Protein AF-A0A7W7VE30-F1 (afdb_monomer_lite)

Secondary structure (DSSP, 8-state):
-PPPPS---EEEEEE-TTSS-SHHHHHHHHHHHHHHHHSTT-EEEEEESSGGGS--GGGTT--PEEGGGS-HHHHHHH-SEEEEE---HHHHHHHHTS-TTS-EEEBS-SS--HHHHHH-S--B-S-GGGGHHHHS-GGGHHHHHHHHHHTTSS-SS--EESS--TT--HHHHHHHHHH-SEEE-S-HHHHHHHHHHT-EEESPPPPS-HHHHHHHHHHHHHHHHHHHHHTT--HHHHHHHHHHHHHHHHHHHHHHHHHHHHHHHHHHHHHHHHHHHHHHHHHHHHHHHHHHHHHHHHHHHHHHHHHHHHHHHHHHHHSHHHHHHHHHHHHHHHHH-

Structure (mmCIF, N/CA/C/O backbone):
data_AF-A0A7W7VE30-F1
#
_entry.id   AF-A0A7W7VE30-F1
#
loop_
_atom_site.group_PDB
_atom_site.id
_atom_site.type_symbol
_atom_site.label_atom_id
_atom_site.label_alt_id
_atom_site.label_comp_id
_atom_site.label_asym_id
_atom_site.label_entity_id
_atom_site.label_seq_id
_atom_site.pdbx_PDB_ins_code
_atom_site.Cartn_x
_atom_site.Cartn_y
_atom_site.Cartn_z
_atom_site.occupancy
_atom_site.B_iso_or_equiv
_atom_site.auth_seq_id
_atom_site.auth_comp_id
_atom_site.auth_asym_id
_atom_site.auth_atom_id
_atom_site.pdbx_PDB_model_num
ATOM 1 N N . MET A 1 1 ? -1.322 -14.878 -34.349 1.00 35.12 1 MET A N 1
ATOM 2 C CA . MET A 1 1 ? -0.971 -14.915 -32.917 1.00 35.12 1 MET A CA 1
ATOM 3 C C . MET A 1 1 ? 0.516 -15.194 -32.823 1.00 35.12 1 MET A C 1
ATOM 5 O O . MET A 1 1 ? 0.927 -16.200 -33.396 1.00 35.12 1 MET A O 1
ATOM 9 N N . PRO A 1 2 ? 1.320 -14.313 -32.214 1.00 32.62 2 PRO A N 1
ATOM 10 C CA . PRO A 1 2 ? 2.704 -14.647 -31.909 1.00 32.62 2 PRO A CA 1
ATOM 11 C C . PRO A 1 2 ? 2.721 -15.801 -30.898 1.00 32.62 2 PRO A C 1
ATOM 13 O O . PRO A 1 2 ? 1.832 -15.902 -30.051 1.00 32.62 2 PRO A O 1
ATOM 16 N N . ALA A 1 3 ? 3.672 -16.721 -31.048 1.00 30.48 3 ALA A N 1
ATOM 17 C CA . ALA A 1 3 ? 3.862 -17.814 -30.101 1.00 30.48 3 ALA A CA 1
ATOM 18 C C . ALA A 1 3 ? 4.218 -17.237 -28.716 1.00 30.48 3 ALA A C 1
ATOM 20 O O . ALA A 1 3 ? 4.941 -16.241 -28.668 1.00 30.48 3 ALA A O 1
ATOM 21 N N . PRO A 1 4 ? 3.742 -17.827 -27.603 1.00 37.53 4 PRO A N 1
ATOM 22 C CA . PRO A 1 4 ? 4.144 -17.381 -26.274 1.00 37.53 4 PRO A CA 1
ATOM 23 C C . PRO A 1 4 ? 5.664 -17.522 -26.142 1.00 37.53 4 PRO A C 1
ATOM 25 O O . PRO A 1 4 ? 6.215 -18.601 -26.373 1.00 37.53 4 PRO A O 1
ATOM 28 N N . SER A 1 5 ? 6.338 -16.420 -25.813 1.00 40.75 5 SER A N 1
ATOM 29 C CA . SER A 1 5 ? 7.772 -16.385 -25.539 1.00 40.75 5 SER A CA 1
ATOM 30 C C . SER A 1 5 ? 8.104 -17.402 -24.447 1.00 40.75 5 SER A C 1
ATOM 32 O O . SER A 1 5 ? 7.562 -17.361 -23.345 1.00 40.75 5 SER A O 1
ATOM 34 N N . THR A 1 6 ? 8.985 -18.351 -24.749 1.00 45.97 6 THR A N 1
ATOM 35 C CA . THR A 1 6 ? 9.325 -19.474 -23.861 1.00 45.97 6 THR A CA 1
ATOM 36 C C . THR A 1 6 ? 10.289 -19.102 -22.725 1.00 45.97 6 THR A C 1
ATOM 38 O O . THR A 1 6 ? 10.621 -19.959 -21.907 1.00 45.97 6 THR A O 1
ATOM 41 N N . GLY A 1 7 ? 10.727 -17.841 -22.642 1.00 57.22 7 GLY A N 1
ATOM 42 C CA . GLY A 1 7 ? 11.482 -17.295 -21.514 1.00 57.22 7 GLY A CA 1
ATOM 43 C C . GLY A 1 7 ? 10.560 -16.527 -20.567 1.00 57.22 7 GLY A C 1
ATOM 44 O O . GLY A 1 7 ? 9.775 -15.699 -21.016 1.00 57.22 7 GLY A O 1
ATOM 45 N N . VAL A 1 8 ? 10.653 -16.797 -19.264 1.00 74.62 8 VAL A N 1
ATOM 46 C CA . VAL A 1 8 ? 10.055 -15.937 -18.232 1.00 74.62 8 VAL A CA 1
ATOM 47 C C . VAL A 1 8 ? 11.126 -14.936 -17.830 1.00 74.62 8 VAL A C 1
ATOM 49 O O . VAL A 1 8 ? 12.148 -15.347 -17.285 1.00 74.62 8 VAL A O 1
ATOM 52 N N . GLY A 1 9 ? 10.921 -13.660 -18.146 1.00 85.44 9 GLY A N 1
ATOM 53 C CA . GLY A 1 9 ? 11.811 -12.593 -17.704 1.00 85.44 9 GLY A CA 1
ATOM 54 C C . GLY A 1 9 ? 11.468 -12.105 -16.299 1.00 85.44 9 GLY A C 1
ATOM 55 O O . GLY A 1 9 ? 10.406 -12.420 -15.749 1.00 85.44 9 GLY A O 1
ATOM 56 N N . ALA A 1 10 ? 12.386 -11.342 -15.714 1.00 91.25 10 ALA A N 1
ATOM 57 C CA . ALA A 1 10 ? 12.232 -10.763 -14.386 1.00 91.25 10 ALA A CA 1
ATOM 58 C C . ALA A 1 10 ? 12.487 -9.255 -14.418 1.00 91.25 10 ALA A C 1
ATOM 60 O O . ALA A 1 10 ? 13.462 -8.803 -15.009 1.00 91.25 10 ALA A O 1
ATOM 61 N N . VAL A 1 11 ? 11.656 -8.477 -13.739 1.00 94.44 11 VAL A N 1
ATOM 62 C CA . VAL A 1 11 ? 11.894 -7.049 -13.522 1.00 94.44 11 VAL A CA 1
ATOM 63 C C . VAL A 1 11 ? 12.014 -6.797 -12.026 1.00 94.44 11 VAL A C 1
ATOM 65 O O . VAL A 1 11 ? 11.157 -7.224 -11.250 1.00 94.44 11 VAL A O 1
ATOM 68 N N . ALA A 1 12 ? 13.075 -6.105 -11.622 1.00 94.81 12 ALA A N 1
ATOM 69 C CA . ALA A 1 12 ? 13.203 -5.565 -10.276 1.00 94.81 12 ALA A CA 1
ATOM 70 C C . ALA A 1 12 ? 12.727 -4.108 -10.275 1.00 94.81 12 ALA A C 1
ATOM 72 O O . ALA A 1 12 ? 13.207 -3.303 -11.069 1.00 94.81 12 ALA A O 1
ATOM 73 N N . ILE A 1 13 ? 11.790 -3.770 -9.396 1.00 95.25 13 ILE A N 1
ATOM 74 C CA . ILE A 1 13 ? 11.230 -2.426 -9.240 1.00 95.25 13 ILE A CA 1
ATOM 75 C C . ILE A 1 13 ? 11.724 -1.892 -7.900 1.00 95.25 13 ILE A C 1
ATOM 77 O O . ILE A 1 13 ? 11.309 -2.363 -6.843 1.00 95.25 13 ILE A O 1
ATOM 81 N N . TRP A 1 14 ? 12.663 -0.956 -7.941 1.00 94.62 14 TRP A N 1
ATOM 82 C CA . TRP A 1 14 ? 13.303 -0.394 -6.759 1.00 94.62 14 TRP A CA 1
ATOM 83 C C . TRP A 1 14 ? 12.553 0.849 -6.315 1.00 94.62 14 TRP A C 1
ATOM 85 O O . TRP A 1 14 ? 12.465 1.823 -7.052 1.00 94.62 14 TRP A O 1
ATOM 95 N N . THR A 1 15 ? 12.024 0.807 -5.107 1.00 90.69 15 THR A N 1
ATOM 96 C CA . THR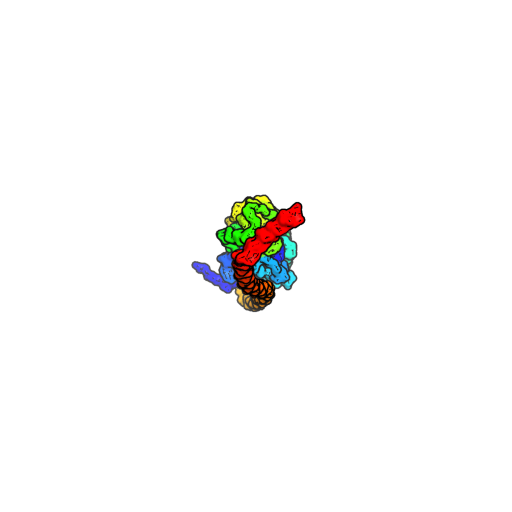 A 1 15 ? 11.141 1.814 -4.518 1.00 90.69 15 THR A CA 1
ATOM 97 C C . THR A 1 15 ? 11.699 2.241 -3.165 1.00 90.69 15 THR A C 1
ATOM 99 O O . THR A 1 15 ? 12.564 1.566 -2.612 1.00 90.69 15 THR A O 1
ATOM 102 N N . SER A 1 16 ? 11.154 3.297 -2.578 1.00 84.31 16 SER A N 1
ATOM 103 C CA . SER A 1 16 ? 11.333 3.631 -1.156 1.00 84.31 16 SER A CA 1
ATOM 104 C C . SER A 1 16 ? 10.051 3.360 -0.368 1.00 84.31 16 SER A C 1
ATOM 106 O O . SER A 1 16 ? 9.688 4.109 0.532 1.00 84.31 16 SER A O 1
ATOM 108 N N . ALA A 1 17 ? 9.341 2.274 -0.703 1.00 78.44 17 ALA A N 1
ATOM 109 C CA . ALA A 1 17 ? 8.062 1.935 -0.077 1.00 78.44 17 ALA A CA 1
ATOM 110 C C . ALA A 1 17 ? 8.138 1.758 1.455 1.00 78.44 17 ALA A C 1
ATOM 112 O O . ALA A 1 17 ? 7.125 1.928 2.127 1.00 78.44 17 ALA A O 1
ATOM 113 N N . ASP A 1 18 ? 9.328 1.464 1.988 1.00 77.44 18 ASP A N 1
ATOM 114 C CA . ASP A 1 18 ? 9.642 1.338 3.420 1.00 77.44 18 ASP A CA 1
ATOM 115 C C . ASP A 1 18 ? 9.955 2.676 4.125 1.00 77.44 18 ASP A C 1
ATOM 117 O O . ASP A 1 18 ? 10.222 2.705 5.335 1.00 77.44 18 ASP A O 1
ATOM 121 N N . GLN A 1 19 ? 9.940 3.790 3.388 1.00 75.69 19 GLN A N 1
ATOM 122 C CA . GLN A 1 19 ? 10.070 5.140 3.925 1.00 75.69 19 GLN A CA 1
ATOM 123 C C . GLN A 1 19 ? 8.698 5.820 4.060 1.00 75.69 19 GLN A C 1
ATOM 125 O O . GLN A 1 19 ? 7.724 5.446 3.402 1.00 75.69 19 GLN A O 1
ATOM 130 N N . PRO A 1 20 ? 8.574 6.836 4.935 1.00 67.06 20 PRO A N 1
ATOM 131 C CA . PRO A 1 20 ? 7.352 7.623 5.025 1.00 67.06 20 PRO A CA 1
ATOM 132 C C . PRO A 1 20 ? 7.105 8.405 3.725 1.00 67.06 20 PRO A C 1
ATOM 134 O O . PRO A 1 20 ? 7.900 9.264 3.370 1.00 67.06 20 PRO A O 1
ATOM 137 N N . GLY A 1 21 ? 5.980 8.155 3.054 1.00 68.06 21 GLY A N 1
ATOM 138 C CA . GLY A 1 21 ? 5.565 8.923 1.871 1.00 68.06 21 GLY A CA 1
ATOM 139 C C . GLY A 1 21 ? 4.417 8.237 1.135 1.00 68.06 21 GLY A C 1
ATOM 140 O O . GLY A 1 21 ? 4.109 7.083 1.434 1.00 68.06 21 GLY A O 1
ATOM 141 N N . LEU A 1 22 ? 3.718 8.941 0.239 1.00 65.94 22 LEU A N 1
ATOM 142 C CA . LEU A 1 22 ? 2.674 8.327 -0.599 1.00 65.94 22 LEU A CA 1
ATOM 143 C C . LEU A 1 22 ? 3.236 7.899 -1.959 1.00 65.94 22 LEU A C 1
ATOM 145 O O . LEU A 1 22 ? 2.904 6.819 -2.451 1.00 65.94 22 LEU A O 1
ATOM 149 N N . GLY A 1 23 ? 4.087 8.739 -2.550 1.00 63.06 23 GLY A N 1
ATOM 150 C CA . GLY A 1 23 ? 4.569 8.553 -3.913 1.00 63.06 23 GLY A CA 1
ATOM 151 C C . GLY A 1 23 ? 5.375 7.289 -4.145 1.00 63.06 23 GLY A C 1
ATOM 152 O O . GLY A 1 23 ? 5.082 6.528 -5.066 1.00 63.06 23 GLY A O 1
ATOM 153 N N . ASP A 1 24 ? 6.289 6.999 -3.228 1.00 68.94 24 ASP A N 1
ATOM 154 C CA . ASP A 1 24 ? 7.202 5.863 -3.343 1.00 68.94 24 ASP A CA 1
ATOM 155 C C . ASP A 1 24 ? 6.496 4.502 -3.237 1.00 68.94 24 ASP A C 1
ATOM 157 O O . ASP A 1 24 ? 6.967 3.497 -3.773 1.00 68.94 24 ASP A O 1
ATOM 161 N N . GLN A 1 25 ? 5.332 4.463 -2.580 1.00 77.75 25 GLN A N 1
ATOM 162 C CA . GLN A 1 25 ? 4.491 3.267 -2.477 1.00 77.75 25 GLN A CA 1
ATOM 163 C C . GLN A 1 25 ? 3.553 3.125 -3.679 1.00 77.75 25 GLN A C 1
ATOM 165 O O . GLN A 1 25 ? 3.351 2.017 -4.182 1.00 77.75 25 GLN A O 1
ATOM 170 N N . LEU A 1 26 ? 2.982 4.239 -4.150 1.00 84.12 26 LEU A N 1
ATOM 171 C CA . LEU A 1 26 ? 2.061 4.261 -5.286 1.00 84.12 26 LEU A CA 1
ATOM 172 C C . LEU A 1 26 ? 2.774 3.885 -6.589 1.00 84.12 26 LEU A C 1
ATOM 174 O O . LEU A 1 26 ? 2.295 3.023 -7.325 1.00 84.12 26 LEU A O 1
ATOM 178 N N . LEU A 1 27 ? 3.932 4.496 -6.843 1.00 85.38 27 LEU A N 1
ATOM 179 C CA . LEU A 1 27 ? 4.704 4.331 -8.073 1.00 85.38 27 LEU A CA 1
ATOM 180 C C . LEU A 1 27 ? 5.096 2.868 -8.307 1.00 85.38 27 LEU A C 1
ATOM 182 O O . LEU A 1 27 ? 4.819 2.320 -9.374 1.00 85.38 27 LEU A O 1
ATOM 186 N N . GLY A 1 28 ? 5.639 2.201 -7.285 1.00 88.75 28 GLY A N 1
ATOM 187 C CA . GLY A 1 28 ? 5.989 0.783 -7.370 1.00 88.75 28 GLY A CA 1
ATOM 188 C C . GLY A 1 28 ? 4.793 -0.130 -7.656 1.00 88.75 28 GLY A C 1
ATOM 189 O O . GLY A 1 28 ? 4.895 -1.024 -8.497 1.00 88.75 28 GLY A O 1
ATOM 190 N N . ARG A 1 29 ? 3.650 0.108 -6.995 1.00 88.50 29 ARG A N 1
ATOM 191 C CA . ARG A 1 29 ? 2.419 -0.688 -7.165 1.00 88.50 29 ARG A CA 1
ATOM 192 C C . ARG A 1 29 ? 1.825 -0.535 -8.564 1.00 88.50 29 ARG A C 1
ATOM 194 O O . ARG A 1 29 ? 1.526 -1.542 -9.204 1.00 88.50 29 ARG A O 1
ATOM 201 N N . VAL A 1 30 ? 1.699 0.706 -9.044 1.00 90.38 30 VAL A N 1
ATOM 202 C CA . VAL A 1 30 ? 1.184 0.997 -10.391 1.00 90.38 30 VAL A CA 1
ATOM 203 C C . VAL A 1 30 ? 2.076 0.340 -11.440 1.00 90.38 30 VAL A C 1
ATOM 205 O O . VAL A 1 30 ? 1.578 -0.411 -12.275 1.00 90.38 30 VAL A O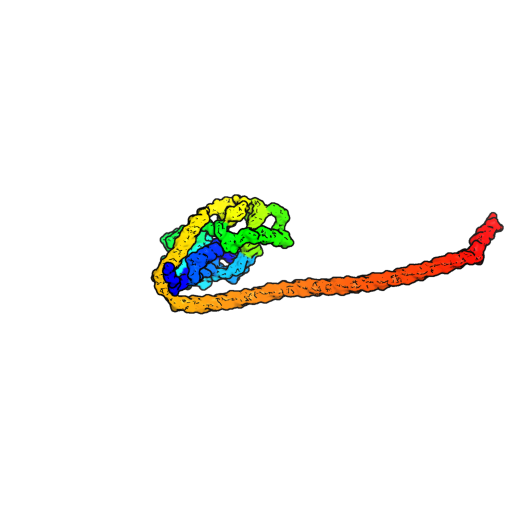 1
ATOM 208 N N . ILE A 1 31 ? 3.395 0.557 -11.373 1.00 91.62 31 ILE A N 1
ATOM 209 C CA . ILE A 1 31 ? 4.335 -0.014 -12.348 1.00 91.62 31 ILE A CA 1
ATOM 210 C C . ILE A 1 31 ? 4.275 -1.539 -12.328 1.00 91.62 31 ILE A C 1
ATOM 212 O O . ILE A 1 31 ? 4.205 -2.155 -13.389 1.00 91.62 31 ILE A O 1
ATOM 216 N N . GLN A 1 32 ? 4.261 -2.161 -11.145 1.00 92.19 32 GLN A N 1
ATOM 217 C CA . GLN A 1 32 ? 4.158 -3.613 -11.027 1.00 92.19 32 GLN A CA 1
ATOM 218 C C . GLN A 1 32 ? 2.900 -4.140 -11.724 1.00 92.19 32 GLN A C 1
ATOM 220 O O . GLN A 1 32 ? 2.983 -5.075 -12.521 1.00 92.19 32 GLN A O 1
ATOM 225 N N . GLN A 1 33 ? 1.741 -3.551 -11.437 1.00 91.62 33 GLN A N 1
ATOM 226 C CA . GLN A 1 33 ? 0.468 -3.996 -11.990 1.00 91.62 33 GLN A CA 1
ATOM 227 C C . GLN A 1 33 ? 0.388 -3.784 -13.506 1.00 91.62 33 GLN A C 1
ATOM 229 O O . GLN A 1 33 ? 0.012 -4.699 -14.243 1.00 91.62 33 GLN A O 1
ATOM 234 N N . GLU A 1 34 ? 0.793 -2.607 -13.977 1.00 93.25 34 GLU A N 1
ATOM 235 C CA . GLU A 1 34 ? 0.771 -2.251 -15.393 1.00 93.25 34 GLU A CA 1
ATOM 236 C C . GLU A 1 34 ? 1.749 -3.098 -16.215 1.00 93.25 34 GLU A C 1
ATOM 238 O O . GLU A 1 34 ? 1.430 -3.508 -17.338 1.00 93.25 34 GLU A O 1
ATOM 243 N N . LEU A 1 35 ? 2.922 -3.411 -15.660 1.00 92.62 35 LEU A N 1
ATOM 244 C CA . LEU A 1 35 ? 3.870 -4.314 -16.299 1.00 92.62 35 LEU A CA 1
ATOM 245 C C . LEU A 1 35 ? 3.381 -5.758 -16.293 1.00 92.62 35 LEU A C 1
ATOM 247 O O . LEU A 1 35 ? 3.511 -6.416 -17.317 1.00 92.62 35 LEU A O 1
ATOM 251 N N . LEU A 1 36 ? 2.784 -6.262 -15.208 1.00 91.12 36 LEU A N 1
ATOM 252 C CA . LEU A 1 36 ? 2.205 -7.615 -15.189 1.00 91.12 36 LEU A CA 1
ATOM 253 C C . LEU A 1 36 ? 1.093 -7.784 -16.231 1.00 91.12 36 LEU A C 1
ATOM 255 O O . LEU A 1 36 ? 0.973 -8.853 -16.831 1.00 91.12 36 LEU A O 1
ATOM 259 N N . ALA A 1 37 ? 0.298 -6.736 -16.465 1.00 90.31 37 ALA A N 1
ATOM 260 C CA . ALA A 1 37 ? -0.731 -6.740 -17.499 1.00 90.31 37 ALA A CA 1
ATOM 261 C C . ALA A 1 37 ? -0.136 -6.817 -18.918 1.00 90.31 37 ALA A C 1
ATOM 263 O O . ALA A 1 37 ? -0.682 -7.512 -19.776 1.00 90.31 37 ALA A O 1
ATOM 264 N N . ARG A 1 38 ? 0.989 -6.131 -19.161 1.00 92.88 38 ARG A N 1
ATOM 265 C CA . ARG A 1 38 ? 1.687 -6.102 -20.462 1.00 92.88 38 ARG A CA 1
ATOM 266 C C . ARG A 1 38 ? 2.571 -7.320 -20.705 1.00 92.88 38 ARG A C 1
ATOM 268 O O . ARG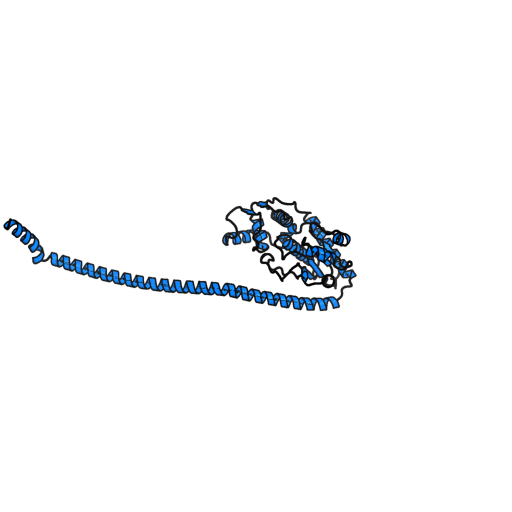 A 1 38 ? 2.720 -7.751 -21.842 1.00 92.88 38 ARG A O 1
ATOM 275 N N . LEU A 1 39 ? 3.138 -7.868 -19.638 1.00 91.31 39 LEU A N 1
ATOM 276 C CA . LEU A 1 39 ? 4.130 -8.934 -19.644 1.00 91.31 39 LEU A CA 1
ATOM 277 C C . LEU A 1 39 ? 3.583 -10.163 -18.897 1.00 91.31 39 LEU A C 1
ATOM 279 O O . LEU A 1 39 ? 4.062 -10.516 -17.813 1.00 91.31 39 LEU A O 1
ATOM 283 N N . PRO A 1 40 ? 2.559 -10.842 -19.445 1.00 86.88 40 PRO A N 1
ATOM 284 C CA . PRO A 1 40 ? 1.928 -11.960 -18.763 1.00 86.88 40 PRO A CA 1
ATOM 285 C C . PRO A 1 40 ? 2.930 -13.096 -18.531 1.00 86.88 40 PRO A C 1
ATOM 287 O O . PRO A 1 40 ? 3.599 -13.572 -19.448 1.00 86.88 40 PRO A O 1
ATOM 290 N N . GLY A 1 41 ? 3.014 -13.555 -17.281 1.00 82.69 41 GLY A N 1
ATOM 291 C CA . GLY A 1 41 ? 3.924 -14.625 -16.867 1.00 82.69 41 GLY A CA 1
ATOM 292 C C . GLY A 1 41 ? 5.336 -14.163 -16.511 1.00 82.69 41 GLY A C 1
ATOM 293 O O . GLY A 1 41 ? 6.139 -15.004 -16.111 1.00 82.69 41 GLY A O 1
ATOM 294 N N . TRP A 1 42 ? 5.635 -12.866 -16.616 1.00 88.75 42 TRP A N 1
ATOM 295 C CA . TRP A 1 42 ? 6.872 -12.296 -16.095 1.00 88.75 42 TRP A CA 1
ATOM 296 C C . TRP A 1 42 ? 6.847 -12.182 -14.579 1.00 88.75 42 TRP A C 1
ATOM 298 O O . TRP A 1 42 ? 5.795 -12.050 -13.951 1.00 88.75 42 TRP A O 1
ATOM 308 N N . ARG A 1 43 ? 8.041 -12.194 -13.996 1.00 86.75 43 ARG A N 1
ATOM 309 C CA . ARG A 1 43 ? 8.229 -11.902 -12.584 1.00 86.75 43 ARG A CA 1
ATOM 310 C C . ARG A 1 43 ? 8.444 -10.409 -12.376 1.00 86.75 43 ARG A C 1
ATOM 312 O O . ARG A 1 43 ? 9.262 -9.809 -13.066 1.00 86.75 43 ARG A O 1
ATOM 319 N N . MET A 1 44 ? 7.792 -9.859 -11.359 1.00 90.88 44 MET A N 1
ATOM 320 C CA . MET A 1 44 ? 8.040 -8.507 -10.866 1.00 90.88 44 MET A CA 1
ATOM 321 C C . MET A 1 44 ? 8.372 -8.578 -9.376 1.00 90.88 44 MET A C 1
ATOM 323 O O . MET A 1 44 ? 7.532 -9.017 -8.588 1.00 90.88 44 MET A O 1
ATOM 327 N N . THR A 1 45 ? 9.568 -8.141 -8.995 1.00 90.88 45 THR A N 1
ATOM 328 C CA . THR A 1 45 ? 10.007 -8.087 -7.596 1.00 90.88 45 THR A CA 1
ATOM 329 C C . THR A 1 45 ? 10.107 -6.635 -7.166 1.00 90.88 45 THR A C 1
ATOM 331 O O . THR A 1 45 ? 10.814 -5.852 -7.794 1.00 90.88 45 THR A O 1
ATOM 334 N N . LEU A 1 46 ? 9.409 -6.276 -6.092 1.00 91.75 46 LEU A N 1
ATOM 335 C CA . LEU A 1 46 ? 9.567 -4.974 -5.457 1.00 91.75 46 LEU A CA 1
ATOM 336 C C . LEU A 1 46 ? 10.754 -5.035 -4.503 1.00 91.75 46 LEU A C 1
ATOM 338 O O . LEU A 1 46 ? 10.859 -5.960 -3.699 1.00 91.75 46 LEU A O 1
ATOM 342 N N . CYS A 1 47 ? 11.633 -4.049 -4.589 1.00 92.06 47 CYS A N 1
ATOM 343 C CA . CYS A 1 47 ? 12.783 -3.908 -3.714 1.00 92.06 47 CYS A CA 1
ATOM 344 C C . CYS A 1 47 ? 12.748 -2.532 -3.054 1.00 92.06 47 CYS A C 1
ATOM 346 O O . CYS A 1 47 ? 12.283 -1.567 -3.661 1.00 92.06 47 CYS A O 1
ATOM 348 N N . SER A 1 48 ? 13.251 -2.430 -1.832 1.00 91.19 48 SER A N 1
ATOM 349 C CA . SER A 1 48 ? 13.435 -1.146 -1.154 1.00 91.19 48 SER A CA 1
ATOM 350 C C . SER A 1 48 ? 14.659 -1.187 -0.234 1.00 91.19 48 SER A C 1
ATOM 352 O O . SER A 1 48 ? 15.176 -2.279 0.023 1.00 91.19 48 SER A O 1
ATOM 354 N N . PRO A 1 49 ? 15.200 -0.040 0.219 1.00 91.00 49 PRO A N 1
ATOM 355 C CA . PRO A 1 49 ? 16.433 0.002 1.008 1.00 91.00 49 PRO A CA 1
ATOM 356 C C . PRO A 1 49 ? 16.476 -0.997 2.174 1.00 91.00 49 PRO A C 1
ATOM 358 O O . PRO A 1 49 ? 17.390 -1.823 2.257 1.00 91.00 49 PRO A O 1
ATOM 361 N N . ASP A 1 50 ? 15.472 -0.950 3.043 1.00 87.69 50 ASP A N 1
ATOM 362 C CA . ASP A 1 50 ? 15.323 -1.779 4.236 1.00 87.69 50 ASP A CA 1
ATOM 363 C C . ASP A 1 50 ? 14.327 -2.939 4.019 1.00 87.69 50 ASP A C 1
ATOM 365 O O . ASP A 1 50 ? 14.450 -3.987 4.657 1.00 87.69 50 ASP A O 1
ATOM 369 N N . GLY A 1 51 ? 13.368 -2.795 3.103 1.00 85.88 51 GLY A N 1
ATOM 370 C CA . GLY A 1 51 ? 12.398 -3.827 2.731 1.00 85.88 51 GLY A CA 1
ATOM 371 C C . GLY A 1 51 ? 11.611 -4.362 3.921 1.00 85.88 51 GLY A C 1
ATOM 372 O O . GLY A 1 51 ? 11.315 -3.663 4.893 1.00 85.88 51 GLY A O 1
ATOM 373 N N . TRP A 1 52 ? 11.353 -5.667 3.902 1.00 82.06 52 TRP A N 1
ATOM 374 C CA . TRP A 1 52 ? 10.709 -6.387 5.005 1.00 82.06 52 TRP A CA 1
ATOM 375 C C . TRP A 1 52 ? 11.439 -6.309 6.356 1.00 82.06 52 TRP A C 1
ATOM 377 O O . TRP A 1 52 ? 10.927 -6.831 7.346 1.00 82.06 52 TRP A O 1
ATOM 387 N N . ARG A 1 53 ? 12.637 -5.709 6.443 1.00 80.69 53 ARG A N 1
ATOM 388 C CA . ARG A 1 53 ? 13.324 -5.488 7.729 1.00 80.69 53 ARG A CA 1
ATOM 389 C C . ARG A 1 53 ? 12.695 -4.365 8.532 1.00 80.69 53 ARG A C 1
ATOM 391 O O . ARG A 1 53 ? 12.854 -4.333 9.752 1.00 80.69 53 ARG A O 1
ATOM 398 N N . ARG A 1 54 ? 11.989 -3.459 7.862 1.00 78.62 54 ARG A N 1
ATOM 399 C CA . ARG A 1 54 ? 11.290 -2.343 8.484 1.00 78.62 54 ARG A CA 1
ATOM 400 C C . ARG A 1 54 ? 9.826 -2.347 8.040 1.00 78.62 54 ARG A C 1
ATOM 402 O O . ARG A 1 54 ? 9.412 -1.429 7.345 1.00 78.62 54 ARG A O 1
ATOM 409 N N . PRO A 1 55 ? 9.035 -3.358 8.445 1.00 71.19 55 PRO A N 1
ATOM 410 C CA . PRO A 1 55 ? 7.627 -3.386 8.090 1.00 71.19 55 PRO A CA 1
ATOM 411 C C . PRO A 1 55 ? 6.928 -2.177 8.721 1.00 71.19 55 PRO A C 1
ATOM 413 O O . PRO A 1 55 ? 6.896 -2.041 9.948 1.00 71.19 55 PRO A O 1
ATOM 416 N N . ALA A 1 56 ? 6.364 -1.306 7.894 1.00 71.25 56 ALA A N 1
ATOM 417 C CA . ALA A 1 56 ? 5.538 -0.192 8.320 1.00 71.25 56 ALA A CA 1
ATOM 418 C C . ALA A 1 56 ? 4.062 -0.478 8.021 1.00 71.25 56 ALA A C 1
ATOM 420 O O . ALA A 1 56 ? 3.698 -1.233 7.122 1.00 71.25 56 ALA A O 1
ATOM 421 N N . VAL A 1 57 ? 3.172 0.142 8.799 1.00 71.06 57 VAL A N 1
ATOM 422 C CA . VAL A 1 57 ? 1.726 0.076 8.526 1.00 71.06 57 VAL A CA 1
ATOM 423 C C . VAL A 1 57 ? 1.426 0.687 7.154 1.00 71.06 57 VAL A C 1
ATOM 425 O O . VAL A 1 57 ? 0.604 0.159 6.410 1.00 71.06 57 VAL A O 1
ATOM 428 N N . ALA A 1 58 ? 2.161 1.742 6.790 1.00 67.38 58 ALA A N 1
ATOM 429 C CA . ALA A 1 58 ? 2.055 2.408 5.500 1.00 67.38 58 ALA A CA 1
ATOM 430 C C . ALA A 1 58 ? 2.256 1.450 4.314 1.00 67.38 58 ALA A C 1
ATOM 432 O O . ALA A 1 58 ? 1.570 1.612 3.314 1.00 67.38 58 ALA A O 1
ATOM 433 N N . ASP A 1 59 ? 3.087 0.410 4.452 1.00 67.88 59 ASP A N 1
ATOM 434 C CA . ASP A 1 59 ? 3.389 -0.548 3.380 1.00 67.88 59 ASP A CA 1
ATOM 435 C C . ASP A 1 59 ? 2.131 -1.236 2.830 1.00 67.88 59 ASP A C 1
ATOM 437 O O . ASP A 1 59 ? 2.164 -1.791 1.733 1.00 67.88 59 ASP A O 1
ATOM 441 N N . GLY A 1 60 ? 1.016 -1.241 3.578 1.00 67.56 60 GLY A N 1
ATOM 442 C CA . GLY A 1 60 ? -0.271 -1.775 3.123 1.00 67.56 60 GLY A CA 1
ATOM 443 C C . GLY A 1 60 ? -0.182 -3.246 2.706 1.00 67.56 60 GLY A C 1
ATOM 444 O O . GLY A 1 60 ? -0.823 -3.663 1.747 1.00 67.56 60 GLY A O 1
ATOM 445 N N . GLY A 1 61 ? 0.682 -4.016 3.378 1.00 70.25 61 GLY A N 1
ATOM 446 C CA . GLY A 1 61 ? 0.939 -5.426 3.071 1.00 70.25 61 GLY A CA 1
ATOM 447 C C . GLY A 1 61 ? 1.894 -5.677 1.899 1.00 70.25 61 GLY A C 1
ATOM 448 O O . GLY A 1 61 ? 2.110 -6.836 1.547 1.00 70.25 61 GLY A O 1
ATOM 449 N N . LEU A 1 62 ? 2.481 -4.632 1.312 1.00 74.69 62 LEU A N 1
ATOM 450 C CA . LEU A 1 62 ? 3.513 -4.752 0.289 1.00 74.69 62 LEU A CA 1
ATOM 451 C C . LEU A 1 62 ? 4.801 -5.283 0.923 1.00 74.69 62 LEU A C 1
ATOM 453 O O . LEU A 1 62 ? 5.344 -4.698 1.855 1.00 74.69 62 LEU A O 1
ATOM 457 N N . VAL A 1 63 ? 5.277 -6.420 0.426 1.00 79.12 63 VAL A N 1
ATOM 458 C CA . VAL A 1 63 ? 6.516 -7.044 0.893 1.00 79.12 63 VAL A CA 1
ATOM 459 C C . VAL A 1 63 ? 7.600 -6.745 -0.134 1.00 79.12 63 VAL A C 1
ATOM 461 O O . VAL A 1 63 ? 7.621 -7.359 -1.199 1.00 79.12 63 VAL A O 1
ATOM 464 N N . ALA A 1 64 ? 8.473 -5.787 0.179 1.00 86.75 64 ALA A N 1
ATOM 465 C CA . ALA A 1 64 ? 9.632 -5.453 -0.641 1.00 86.75 64 ALA A CA 1
ATOM 466 C C . ALA A 1 64 ? 10.891 -6.191 -0.153 1.00 86.75 64 ALA A C 1
ATOM 468 O O . ALA A 1 64 ? 11.132 -6.310 1.053 1.00 86.75 64 ALA A O 1
ATOM 469 N N . GLU A 1 65 ? 11.701 -6.678 -1.092 1.00 88.56 65 GLU A N 1
ATOM 470 C CA . GLU A 1 65 ? 13.009 -7.267 -0.798 1.00 88.56 65 GLU A CA 1
ATOM 471 C C . GLU A 1 65 ? 14.018 -6.178 -0.381 1.00 88.56 65 GLU A C 1
ATOM 473 O O . GLU A 1 65 ? 14.063 -5.117 -1.011 1.00 88.56 65 GLU A O 1
ATOM 478 N N . PRO A 1 66 ? 14.854 -6.414 0.647 1.00 90.38 66 PRO A N 1
ATOM 479 C CA . PRO A 1 66 ? 15.852 -5.451 1.092 1.00 90.38 66 PRO A CA 1
ATOM 480 C C . PRO A 1 66 ? 17.006 -5.333 0.090 1.00 90.38 66 PRO A C 1
ATOM 482 O O . PRO A 1 66 ? 17.694 -6.308 -0.216 1.00 90.38 66 PRO A O 1
ATOM 485 N N . LEU A 1 67 ? 17.285 -4.110 -0.355 1.00 91.19 67 LEU A N 1
ATOM 486 C CA . LEU A 1 67 ? 18.422 -3.795 -1.222 1.00 91.19 67 LEU A CA 1
ATOM 487 C C . LEU A 1 67 ? 19.757 -3.822 -0.466 1.00 91.19 67 LEU A C 1
ATOM 489 O O . LEU A 1 67 ? 20.777 -4.203 -1.034 1.00 91.19 67 LEU A O 1
ATOM 493 N N . ARG A 1 68 ? 19.772 -3.447 0.822 1.00 88.25 68 ARG A N 1
ATOM 494 C CA . ARG A 1 68 ? 21.006 -3.329 1.630 1.00 88.25 68 ARG A CA 1
ATOM 495 C C . ARG A 1 68 ? 21.798 -4.625 1.811 1.00 88.25 68 ARG A C 1
ATOM 497 O O . ARG A 1 68 ? 22.960 -4.557 2.203 1.00 88.25 68 ARG A O 1
ATOM 504 N N . ASP A 1 69 ? 21.191 -5.774 1.542 1.00 84.19 69 ASP A N 1
ATOM 505 C CA . ASP A 1 69 ? 21.816 -7.088 1.738 1.00 84.19 69 ASP A CA 1
ATOM 506 C C . ASP A 1 69 ? 22.439 -7.677 0.489 1.00 84.19 69 ASP A C 1
ATOM 508 O O . ASP A 1 69 ? 23.105 -8.707 0.562 1.00 84.19 69 ASP A O 1
ATOM 512 N N . ARG A 1 70 ? 22.170 -7.057 -0.654 1.00 85.12 70 ARG A N 1
ATOM 513 C CA . ARG A 1 70 ? 22.487 -7.618 -1.952 1.00 85.12 70 ARG A CA 1
ATOM 514 C C . ARG A 1 70 ? 23.617 -6.813 -2.560 1.00 85.12 70 ARG A C 1
ATOM 516 O O . ARG A 1 70 ? 23.614 -5.581 -2.543 1.00 85.12 70 ARG A O 1
ATOM 523 N N . SER A 1 71 ? 24.598 -7.513 -3.106 1.00 89.56 71 SER A N 1
ATOM 524 C CA . SER A 1 71 ? 25.609 -6.862 -3.929 1.00 89.56 71 SER A CA 1
ATOM 525 C C . SER A 1 71 ? 24.993 -6.383 -5.255 1.00 89.56 71 SER A C 1
ATOM 527 O O . SER A 1 71 ? 23.995 -6.949 -5.712 1.00 89.56 71 SER A O 1
ATOM 529 N N . PRO A 1 72 ? 25.571 -5.360 -5.911 1.00 89.38 72 PRO A N 1
ATOM 530 C CA . PRO A 1 72 ? 25.107 -4.922 -7.227 1.00 89.38 72 PRO A CA 1
ATOM 531 C C . PRO A 1 72 ? 25.085 -6.054 -8.265 1.00 89.38 72 PRO A C 1
ATOM 533 O O . PRO A 1 72 ? 24.148 -6.137 -9.054 1.00 89.38 72 PRO A O 1
ATOM 536 N N . ASP A 1 73 ? 26.068 -6.955 -8.220 1.00 86.31 73 ASP A N 1
ATOM 537 C CA . ASP A 1 73 ? 26.164 -8.090 -9.143 1.00 86.31 73 ASP A CA 1
ATOM 538 C C . ASP A 1 73 ? 25.038 -9.109 -8.909 1.00 86.31 73 ASP A C 1
ATOM 540 O O . ASP A 1 73 ? 24.421 -9.581 -9.862 1.00 86.31 73 ASP A O 1
ATOM 544 N N . GLU A 1 74 ? 24.714 -9.409 -7.646 1.00 86.50 74 GLU A N 1
ATOM 545 C CA . GLU A 1 74 ? 23.573 -10.269 -7.294 1.00 86.50 74 GLU A CA 1
ATOM 546 C C . GLU A 1 74 ? 22.246 -9.667 -7.764 1.00 86.50 74 GLU A C 1
ATOM 548 O O . GLU A 1 74 ? 21.395 -10.381 -8.293 1.00 86.50 74 GLU A O 1
ATOM 553 N N . LEU A 1 75 ? 22.068 -8.352 -7.602 1.00 88.06 75 LEU A N 1
ATOM 554 C CA . LEU A 1 75 ? 20.859 -7.652 -8.038 1.00 88.06 75 LEU A CA 1
ATOM 555 C C . LEU A 1 75 ? 20.719 -7.628 -9.564 1.00 88.06 75 LEU A C 1
ATOM 557 O O . LEU A 1 75 ? 19.621 -7.853 -10.072 1.00 88.06 75 LEU A O 1
ATOM 561 N N . ALA A 1 76 ? 21.814 -7.377 -10.287 1.00 86.69 76 ALA A N 1
ATOM 562 C CA . ALA A 1 76 ? 21.836 -7.419 -11.747 1.00 86.69 76 ALA A CA 1
ATOM 563 C C . ALA A 1 76 ? 21.545 -8.836 -12.263 1.00 86.69 76 ALA A C 1
ATOM 565 O O . ALA A 1 76 ? 20.715 -9.012 -13.146 1.00 86.69 76 ALA A O 1
ATOM 566 N N . ALA A 1 77 ? 22.151 -9.864 -11.664 1.00 85.38 77 ALA A N 1
ATOM 567 C CA . ALA A 1 77 ? 21.912 -11.256 -12.045 1.00 85.38 77 ALA A CA 1
ATOM 568 C C . ALA A 1 77 ? 20.479 -11.731 -11.738 1.00 85.38 77 ALA A C 1
ATOM 570 O O . ALA A 1 77 ? 19.962 -12.628 -12.405 1.00 85.38 77 ALA A O 1
ATOM 571 N N . ALA A 1 78 ? 19.828 -11.143 -10.731 1.00 84.31 78 ALA A N 1
ATOM 572 C CA . ALA A 1 78 ? 18.470 -11.501 -10.347 1.00 84.31 78 ALA A CA 1
ATOM 573 C C . ALA A 1 78 ? 17.401 -10.951 -11.306 1.00 84.31 78 ALA A C 1
ATOM 575 O O . ALA A 1 78 ? 16.284 -11.465 -11.310 1.00 84.31 78 ALA A O 1
ATOM 576 N N . ALA A 1 79 ? 17.680 -9.934 -12.119 1.00 90.69 79 ALA A N 1
ATOM 577 C CA . ALA A 1 79 ? 16.670 -9.316 -12.971 1.00 90.69 79 ALA A CA 1
ATOM 578 C C . ALA A 1 79 ? 17.097 -9.270 -14.440 1.00 90.69 79 ALA A C 1
ATOM 580 O O . ALA A 1 79 ? 18.263 -9.157 -14.779 1.00 90.69 79 ALA A O 1
ATOM 581 N N . THR A 1 80 ? 16.121 -9.309 -15.337 1.00 92.50 80 THR A N 1
ATOM 582 C CA . THR A 1 80 ? 16.313 -8.954 -16.746 1.00 92.50 80 THR A CA 1
ATOM 583 C C . THR A 1 80 ? 16.393 -7.436 -16.909 1.00 92.50 80 THR A C 1
ATOM 585 O O . THR A 1 80 ? 17.129 -6.940 -17.751 1.00 92.50 80 THR A O 1
ATOM 588 N N . LEU A 1 81 ? 15.625 -6.690 -16.113 1.00 94.94 81 LEU A N 1
ATOM 589 C CA . LEU A 1 81 ? 15.541 -5.232 -16.158 1.00 94.94 81 LEU A CA 1
ATOM 590 C C . LEU A 1 81 ? 15.365 -4.682 -14.743 1.00 94.94 81 LEU A C 1
ATOM 592 O O . LEU A 1 81 ? 14.599 -5.243 -13.960 1.00 94.94 81 LEU A O 1
ATOM 596 N N . THR A 1 82 ? 16.020 -3.564 -14.433 1.00 96.81 82 THR A N 1
ATOM 597 C CA . THR A 1 82 ? 15.753 -2.815 -13.197 1.00 96.81 82 THR A CA 1
ATOM 598 C C . THR A 1 82 ? 15.056 -1.496 -13.503 1.00 96.81 82 THR A C 1
ATOM 600 O O . THR A 1 82 ? 15.521 -0.712 -14.329 1.00 96.81 82 THR A O 1
ATOM 603 N N . VAL A 1 83 ? 13.964 -1.227 -12.796 1.00 96.56 83 VAL A N 1
ATOM 604 C CA . VAL A 1 83 ? 13.247 0.050 -12.809 1.00 96.56 83 VAL A CA 1
ATOM 605 C C . VAL A 1 83 ? 13.507 0.739 -11.479 1.00 96.56 83 VAL A C 1
ATOM 607 O O . VAL A 1 83 ? 13.300 0.133 -10.432 1.00 96.56 83 VAL A O 1
ATOM 610 N N . VAL A 1 84 ? 13.997 1.975 -11.508 1.00 94.94 84 VAL A N 1
ATOM 611 C CA . VAL A 1 84 ? 14.291 2.758 -10.302 1.00 94.94 84 VAL A CA 1
ATOM 612 C C . VAL A 1 84 ? 13.226 3.827 -10.144 1.00 94.94 84 VAL A C 1
ATOM 614 O O . VAL A 1 84 ? 13.099 4.704 -10.989 1.00 94.94 84 VAL A O 1
ATOM 617 N N . CYS A 1 85 ? 12.482 3.732 -9.054 1.00 91.25 85 CYS A N 1
ATOM 618 C CA . CYS A 1 85 ? 11.263 4.469 -8.749 1.00 91.25 85 CYS A CA 1
ATOM 619 C C . CYS A 1 85 ? 11.384 5.186 -7.400 1.00 91.25 85 CYS A C 1
ATOM 621 O O . CYS A 1 85 ? 10.458 5.173 -6.596 1.00 91.25 85 CYS A O 1
ATOM 623 N N . SER A 1 86 ? 12.576 5.681 -7.082 1.00 89.06 86 SER A N 1
ATOM 624 C CA . SER A 1 86 ? 12.875 6.253 -5.776 1.00 89.06 86 SER A CA 1
ATOM 625 C C . SER A 1 86 ? 13.940 7.329 -5.909 1.00 89.06 86 SER A C 1
ATOM 627 O O . SER A 1 86 ? 14.960 7.113 -6.570 1.00 89.06 86 SER A O 1
ATOM 629 N N . ASP A 1 87 ? 13.705 8.452 -5.237 1.00 87.50 87 ASP A N 1
ATOM 630 C CA . ASP A 1 87 ? 14.686 9.523 -5.047 1.00 87.50 87 ASP A CA 1
ATOM 631 C C . ASP A 1 87 ? 15.615 9.264 -3.845 1.00 87.50 87 ASP A C 1
ATOM 633 O O . ASP A 1 87 ? 16.473 10.091 -3.527 1.00 87.50 87 ASP A O 1
ATOM 637 N N . ASP A 1 88 ? 15.476 8.119 -3.162 1.00 89.06 88 ASP A N 1
ATOM 638 C CA . ASP A 1 88 ? 16.338 7.754 -2.040 1.00 89.06 88 ASP A CA 1
ATOM 639 C C . ASP A 1 88 ? 17.817 7.713 -2.481 1.00 89.06 88 ASP A C 1
ATOM 641 O O . ASP A 1 88 ? 18.182 6.948 -3.387 1.00 89.06 88 ASP A O 1
ATOM 645 N N . PRO A 1 89 ? 18.710 8.482 -1.823 1.00 90.69 89 PRO A N 1
ATOM 646 C CA . PRO A 1 89 ? 20.112 8.563 -2.215 1.00 90.69 89 PRO A CA 1
ATOM 647 C C . PRO A 1 89 ? 20.822 7.208 -2.233 1.00 90.69 89 PRO A C 1
ATOM 649 O O . PRO A 1 89 ? 21.666 6.974 -3.098 1.00 90.69 89 PRO A O 1
ATOM 652 N N . PHE A 1 90 ? 20.480 6.303 -1.309 1.00 91.81 90 PHE A N 1
ATOM 653 C CA . PHE A 1 90 ? 21.080 4.970 -1.269 1.00 91.81 90 PHE A CA 1
ATOM 654 C C . PHE A 1 90 ? 20.660 4.135 -2.484 1.00 91.81 90 PHE A C 1
ATOM 656 O O . PHE A 1 90 ? 21.510 3.499 -3.110 1.00 91.81 90 PHE A O 1
ATOM 663 N N . THR A 1 91 ? 19.378 4.165 -2.847 1.00 92.44 91 THR A N 1
ATOM 664 C CA . THR A 1 91 ? 18.837 3.468 -4.020 1.00 92.44 91 THR A CA 1
ATOM 665 C C . THR A 1 91 ? 19.473 3.982 -5.309 1.00 92.44 91 THR A C 1
ATOM 667 O O . THR A 1 91 ? 19.923 3.184 -6.136 1.00 92.44 91 THR A O 1
ATOM 670 N N . LEU A 1 92 ? 19.602 5.304 -5.458 1.00 93.38 92 LEU A N 1
ATOM 671 C CA . LEU A 1 92 ? 20.256 5.926 -6.611 1.00 93.38 92 LEU A CA 1
ATOM 672 C C . LEU A 1 92 ? 21.757 5.601 -6.676 1.00 93.38 92 LEU A C 1
ATOM 674 O O . LEU A 1 92 ? 22.265 5.235 -7.739 1.00 93.38 92 LEU A O 1
ATOM 678 N N . GLU A 1 93 ? 22.475 5.666 -5.552 1.00 94.06 93 GLU A N 1
ATOM 679 C CA . GLU A 1 93 ? 23.891 5.286 -5.483 1.00 94.06 93 GLU A CA 1
ATOM 680 C C . GLU A 1 93 ? 24.085 3.802 -5.823 1.00 94.06 93 GLU A C 1
ATOM 682 O O . GLU A 1 93 ? 24.967 3.438 -6.603 1.00 94.06 93 GLU A O 1
ATOM 687 N N . LEU A 1 94 ? 23.255 2.918 -5.269 1.00 94.62 94 LEU A N 1
ATOM 688 C CA . LEU A 1 94 ? 23.281 1.495 -5.589 1.00 94.62 94 LEU A CA 1
ATOM 689 C C . LEU A 1 94 ? 23.002 1.254 -7.072 1.00 94.62 94 LEU A C 1
ATOM 691 O O . LEU A 1 94 ? 23.719 0.476 -7.701 1.00 94.62 94 LEU A O 1
ATOM 695 N N . ALA A 1 95 ? 22.043 1.980 -7.650 1.00 94.12 95 ALA A N 1
ATOM 696 C CA . ALA A 1 95 ? 21.743 1.886 -9.067 1.00 94.12 95 ALA A CA 1
ATOM 697 C C . ALA A 1 95 ? 22.977 2.257 -9.888 1.00 94.12 95 ALA A C 1
ATOM 699 O O . ALA A 1 95 ? 23.315 1.519 -10.801 1.00 94.12 95 ALA A O 1
ATOM 700 N N . THR A 1 96 ? 23.734 3.307 -9.552 1.00 94.62 96 THR A N 1
ATOM 701 C CA . THR A 1 96 ? 24.964 3.652 -10.302 1.00 94.62 96 THR A CA 1
ATOM 702 C C . THR A 1 96 ? 26.040 2.558 -10.300 1.00 94.62 96 THR A C 1
ATOM 704 O O . THR A 1 96 ? 26.887 2.564 -11.191 1.00 94.62 96 THR A O 1
ATOM 707 N N . ARG A 1 97 ? 25.995 1.619 -9.345 1.00 94.56 97 ARG A N 1
ATOM 708 C CA . ARG A 1 97 ? 26.982 0.541 -9.164 1.00 94.56 97 ARG A CA 1
ATOM 709 C C . ARG A 1 97 ? 26.604 -0.790 -9.817 1.00 94.56 97 ARG A C 1
ATOM 711 O O . ARG A 1 97 ? 27.428 -1.698 -9.791 1.00 94.56 97 ARG A O 1
ATOM 718 N N . LEU A 1 98 ? 25.393 -0.927 -10.364 1.00 92.88 98 LEU A N 1
ATOM 719 C CA . LEU A 1 98 ? 25.005 -2.114 -11.138 1.00 92.88 98 LEU A CA 1
ATOM 720 C C . LEU A 1 98 ? 25.921 -2.306 -12.354 1.00 92.88 98 LEU A C 1
ATOM 722 O O . LEU A 1 98 ? 26.453 -1.325 -12.883 1.00 92.88 98 LEU A O 1
ATOM 726 N N . ASP A 1 99 ? 26.042 -3.555 -12.817 1.00 89.69 99 ASP A N 1
ATOM 727 C CA . ASP A 1 99 ? 26.761 -3.897 -14.050 1.00 89.69 99 ASP A CA 1
ATOM 728 C C . ASP A 1 99 ? 26.356 -2.929 -15.186 1.00 89.69 99 ASP A C 1
ATOM 730 O O . ASP A 1 99 ? 25.159 -2.758 -15.450 1.00 89.69 99 ASP A O 1
ATOM 734 N N . PRO A 1 100 ? 27.314 -2.268 -15.865 1.00 87.94 100 PRO A N 1
ATOM 735 C CA . PRO A 1 100 ? 27.029 -1.385 -16.992 1.00 87.94 100 PRO A CA 1
ATOM 736 C C . PRO A 1 100 ? 26.219 -2.028 -18.127 1.00 87.94 100 PRO A C 1
ATOM 738 O O . PRO A 1 100 ? 25.545 -1.303 -18.856 1.00 87.94 100 PRO A O 1
ATOM 741 N N . ALA A 1 101 ? 26.291 -3.352 -18.293 1.00 89.44 101 ALA A N 1
ATOM 742 C CA . ALA A 1 101 ? 25.515 -4.098 -19.280 1.00 89.44 101 ALA A CA 1
ATOM 743 C C . ALA A 1 101 ? 24.072 -4.382 -18.827 1.00 89.44 101 ALA A C 1
ATOM 745 O O . ALA A 1 101 ? 23.225 -4.706 -19.661 1.00 89.44 101 ALA A O 1
ATOM 746 N N . HIS A 1 102 ? 23.775 -4.256 -17.530 1.00 92.75 102 HIS A N 1
ATOM 747 C CA . HIS A 1 102 ? 22.434 -4.457 -16.991 1.00 92.75 102 HIS A CA 1
ATOM 748 C C . HIS A 1 102 ? 21.546 -3.240 -17.280 1.00 92.75 102 HIS A C 1
ATOM 750 O O . HIS A 1 102 ? 21.886 -2.122 -16.864 1.00 92.75 102 HIS A O 1
ATOM 756 N N . PRO A 1 103 ? 20.400 -3.407 -17.966 1.00 95.56 103 PRO A N 1
ATOM 757 C CA . PRO A 1 103 ? 19.550 -2.280 -18.306 1.00 95.56 103 PRO A CA 1
ATOM 758 C C . PRO A 1 103 ? 18.847 -1.730 -17.065 1.00 95.56 103 PRO A C 1
ATOM 760 O O . PRO A 1 103 ? 18.258 -2.462 -16.265 1.00 95.56 103 PRO A O 1
ATOM 763 N N . VAL A 1 104 ? 18.889 -0.404 -16.939 1.00 96.81 104 VAL A N 1
ATOM 764 C CA . VAL A 1 104 ? 18.245 0.338 -15.854 1.00 96.81 104 VAL A CA 1
ATOM 765 C C . VAL A 1 104 ? 17.401 1.469 -16.426 1.00 96.81 104 VAL A C 1
ATOM 767 O O . VAL A 1 104 ? 17.845 2.174 -17.334 1.00 96.81 104 VAL A O 1
ATOM 770 N N . VAL A 1 105 ? 16.196 1.643 -15.885 1.00 97.19 105 VAL A N 1
ATOM 771 C CA . VAL A 1 105 ? 15.269 2.722 -16.244 1.00 97.19 105 VAL A CA 1
ATOM 772 C C . VAL A 1 105 ? 14.869 3.491 -14.986 1.00 97.19 105 VAL A C 1
ATOM 774 O O . VAL A 1 105 ? 14.107 2.967 -14.175 1.00 97.19 105 VAL A O 1
ATOM 777 N N . PRO A 1 106 ? 15.370 4.721 -14.789 1.00 95.50 106 PRO A N 1
ATOM 778 C CA . PRO A 1 106 ? 14.787 5.660 -13.839 1.00 95.50 106 PRO A CA 1
ATOM 779 C C . PRO A 1 106 ? 13.378 6.048 -14.300 1.00 95.50 106 PRO A C 1
ATOM 781 O O . PRO A 1 106 ? 13.194 6.440 -15.454 1.00 95.50 106 PRO A O 1
ATOM 784 N N . PHE A 1 107 ? 12.398 5.926 -13.412 1.00 93.25 107 PHE A N 1
ATOM 785 C CA . PHE A 1 107 ? 10.987 6.170 -13.692 1.00 93.25 107 PHE A CA 1
ATOM 786 C C . PHE A 1 107 ? 10.402 7.052 -12.595 1.00 93.25 107 PHE A C 1
ATOM 788 O O . PHE A 1 107 ? 10.356 6.640 -11.440 1.00 93.25 107 PHE A O 1
ATOM 795 N N . GLY A 1 108 ? 9.984 8.267 -12.947 1.00 87.06 108 GLY A N 1
ATOM 796 C CA . GLY A 1 108 ? 9.431 9.235 -11.995 1.00 87.06 108 GLY A CA 1
ATOM 797 C C . GLY A 1 108 ? 10.465 9.869 -11.054 1.00 87.06 108 GLY A C 1
ATOM 798 O O . GLY A 1 108 ? 10.111 10.739 -10.270 1.00 87.06 108 GLY A O 1
ATOM 799 N N . VAL A 1 109 ? 11.746 9.502 -11.156 1.00 88.75 109 VAL A N 1
ATOM 800 C CA . VAL A 1 109 ? 12.846 10.056 -10.343 1.00 88.75 109 VAL A CA 1
ATOM 801 C C . VAL A 1 109 ? 13.041 11.541 -10.671 1.00 88.75 109 VAL A C 1
ATOM 803 O O . VAL A 1 109 ? 13.157 11.910 -11.843 1.00 88.75 109 VAL A O 1
ATOM 806 N N . ARG A 1 110 ? 13.082 12.404 -9.652 1.00 85.94 110 ARG A N 1
ATOM 807 C CA . ARG A 1 110 ? 13.209 13.865 -9.807 1.00 85.94 110 ARG A CA 1
ATOM 808 C C . ARG A 1 110 ? 14.585 14.272 -10.302 1.00 85.94 110 ARG A C 1
ATOM 810 O O . ARG A 1 110 ? 14.710 15.076 -11.222 1.00 85.94 110 ARG A O 1
ATOM 817 N N . GLU A 1 111 ? 15.618 13.716 -9.681 1.00 89.56 111 GLU A N 1
ATOM 818 C CA . GLU A 1 111 ? 17.010 14.044 -9.973 1.00 89.56 111 GLU A CA 1
ATOM 819 C C . GLU A 1 111 ? 17.805 12.770 -10.247 1.00 89.56 111 GLU A C 1
ATOM 821 O O . GLU A 1 111 ? 18.398 12.158 -9.359 1.00 89.56 111 GLU A O 1
ATOM 826 N N . VAL A 1 112 ? 17.840 12.365 -11.517 1.00 92.19 112 VAL A N 1
ATOM 827 C CA . VAL A 1 112 ? 18.635 11.210 -11.943 1.00 92.19 112 VAL A CA 1
ATOM 828 C C . VAL A 1 112 ? 20.126 11.582 -11.922 1.00 92.19 112 VAL A C 1
ATOM 830 O O . VAL A 1 112 ? 20.535 12.487 -12.657 1.00 92.19 112 VAL A O 1
ATOM 833 N N . PRO A 1 113 ? 20.985 10.873 -11.159 1.00 95.00 113 PRO A N 1
ATOM 834 C CA . PRO A 1 113 ? 22.419 11.141 -11.155 1.00 95.00 113 PRO A CA 1
ATOM 835 C C . PRO A 1 113 ? 23.007 11.043 -12.564 1.00 95.00 113 PRO A C 1
ATOM 837 O O . PRO A 1 113 ? 22.717 10.092 -13.287 1.00 95.00 113 PRO A O 1
ATOM 840 N N . ALA A 1 114 ? 23.899 11.964 -12.944 1.00 94.25 114 ALA A N 1
ATOM 841 C CA . ALA A 1 114 ? 24.450 12.026 -14.306 1.00 94.25 114 ALA A CA 1
ATOM 842 C C . ALA A 1 114 ? 25.081 10.700 -14.778 1.00 94.25 114 ALA A C 1
ATOM 844 O O . ALA A 1 114 ? 24.955 10.329 -15.942 1.00 94.25 114 ALA A O 1
ATOM 845 N N . VAL A 1 115 ? 25.720 9.961 -13.863 1.00 93.06 115 VAL A N 1
ATOM 846 C CA . VAL A 1 115 ? 26.293 8.632 -14.138 1.00 93.06 115 VAL A CA 1
ATOM 847 C C . VAL A 1 115 ? 25.207 7.613 -14.486 1.00 93.06 115 VAL A C 1
ATOM 849 O O . VAL A 1 115 ? 25.387 6.818 -15.406 1.00 93.06 115 VAL A O 1
ATOM 852 N N . LEU A 1 116 ? 24.075 7.642 -13.776 1.00 93.69 116 LEU A N 1
ATOM 853 C CA . LEU A 1 116 ? 22.935 6.775 -14.055 1.00 93.69 116 LEU A CA 1
ATOM 854 C C . LEU A 1 116 ? 22.234 7.202 -15.348 1.00 93.69 116 LEU A C 1
ATOM 856 O O . LEU A 1 116 ? 21.968 6.355 -16.191 1.00 93.69 116 LEU A O 1
ATOM 860 N N . ALA A 1 117 ? 22.015 8.504 -15.548 1.00 93.00 117 ALA A N 1
ATOM 861 C CA . ALA A 1 117 ? 21.386 9.048 -16.749 1.00 93.00 117 ALA A CA 1
ATOM 862 C C . ALA A 1 117 ? 22.166 8.698 -18.028 1.00 93.00 117 ALA A C 1
ATOM 864 O O . ALA A 1 117 ? 21.567 8.332 -19.033 1.00 93.00 117 ALA A O 1
ATOM 865 N N . ALA A 1 118 ? 23.503 8.747 -17.985 1.00 91.94 118 ALA A N 1
ATOM 866 C CA . ALA A 1 118 ? 24.357 8.441 -19.135 1.00 91.94 118 ALA A CA 1
ATOM 867 C C . ALA A 1 118 ? 24.282 6.975 -19.599 1.00 91.94 118 ALA A C 1
ATOM 869 O O . ALA A 1 118 ? 24.610 6.688 -20.750 1.00 91.94 118 ALA A O 1
ATOM 870 N N . ARG A 1 119 ? 23.879 6.054 -18.714 1.00 93.31 119 ARG A N 1
ATOM 871 C CA . ARG A 1 119 ? 23.777 4.614 -19.005 1.00 93.31 119 ARG A CA 1
ATOM 872 C C . ARG A 1 119 ? 22.348 4.071 -18.964 1.00 93.31 119 ARG A C 1
ATOM 874 O O . ARG A 1 119 ? 22.144 2.901 -19.274 1.00 93.31 119 ARG A O 1
ATOM 881 N N . ALA A 1 120 ? 21.381 4.880 -18.534 1.00 93.94 120 ALA A N 1
ATOM 882 C CA . ALA A 1 120 ? 19.984 4.488 -18.480 1.00 93.94 120 ALA A CA 1
ATOM 883 C C . ALA A 1 120 ? 19.494 4.131 -19.886 1.00 93.94 120 ALA A C 1
ATOM 885 O O . ALA A 1 120 ? 19.836 4.797 -20.864 1.00 93.94 120 ALA A O 1
ATOM 886 N N . ALA A 1 121 ? 18.666 3.092 -19.992 1.00 94.12 121 ALA A N 1
ATOM 887 C CA . ALA A 1 121 ? 18.088 2.716 -21.280 1.00 94.12 121 ALA A CA 1
ATOM 888 C C . ALA A 1 121 ? 17.168 3.829 -21.817 1.00 94.12 121 ALA A C 1
ATOM 890 O O . ALA A 1 121 ? 17.147 4.114 -23.015 1.00 94.12 121 ALA A O 1
ATOM 891 N N . PHE A 1 122 ? 16.424 4.462 -20.911 1.00 95.69 122 PHE A N 1
ATOM 892 C CA . PHE A 1 122 ? 15.765 5.757 -21.057 1.00 95.69 122 PHE A CA 1
ATOM 893 C C . PHE A 1 122 ? 15.367 6.258 -19.659 1.00 95.69 122 PHE A C 1
ATOM 895 O O . PHE A 1 122 ? 15.472 5.507 -18.689 1.00 95.69 122 PHE A O 1
ATOM 902 N N . VAL A 1 123 ? 14.925 7.511 -19.562 1.00 93.88 123 VAL A N 1
ATOM 903 C CA . VAL A 1 123 ? 14.330 8.088 -18.348 1.00 93.88 123 VAL A CA 1
ATOM 904 C C . VAL A 1 123 ? 12.849 8.318 -18.628 1.00 93.88 123 VAL A C 1
ATOM 906 O O . VAL A 1 123 ? 12.521 8.895 -19.665 1.00 93.88 123 VAL A O 1
ATOM 909 N N . ALA A 1 124 ? 11.987 7.808 -17.752 1.00 92.06 124 ALA A N 1
ATOM 910 C CA . ALA A 1 124 ? 10.545 8.035 -17.780 1.00 92.06 124 ALA A CA 1
ATOM 911 C C . ALA A 1 124 ? 10.182 9.130 -16.775 1.00 92.06 124 ALA A C 1
ATOM 913 O O . ALA A 1 124 ? 10.647 9.098 -15.631 1.00 92.06 124 ALA A O 1
ATOM 914 N N . GLU A 1 125 ? 9.378 10.098 -17.205 1.00 87.88 125 GLU A N 1
ATOM 915 C CA . GLU A 1 125 ? 9.093 11.313 -16.432 1.00 87.88 125 GLU A CA 1
ATOM 916 C C . GLU A 1 125 ? 7.633 11.411 -15.974 1.00 87.88 125 GLU A C 1
ATOM 918 O O . GLU A 1 125 ? 7.342 12.250 -15.120 1.00 87.88 125 GLU A O 1
ATOM 923 N N . ALA A 1 126 ? 6.719 10.594 -16.511 1.00 84.25 126 ALA A N 1
ATOM 924 C CA . ALA A 1 126 ? 5.297 10.722 -16.211 1.00 84.25 126 ALA A CA 1
ATOM 925 C C . ALA A 1 126 ? 4.930 10.198 -14.811 1.00 84.25 126 ALA A C 1
ATOM 927 O O . ALA A 1 126 ? 5.406 9.150 -14.365 1.00 84.25 126 ALA A O 1
ATOM 928 N N . ASP A 1 127 ? 4.016 10.902 -14.136 1.00 85.25 127 ASP A N 1
ATOM 929 C CA . ASP A 1 127 ? 3.535 10.514 -12.813 1.00 85.25 127 ASP A CA 1
ATOM 930 C C . ASP A 1 127 ? 2.602 9.291 -12.885 1.00 85.25 127 ASP A C 1
ATOM 932 O O . ASP A 1 127 ? 1.520 9.356 -13.475 1.00 85.25 127 ASP A O 1
ATOM 936 N N . PRO A 1 128 ? 2.922 8.182 -12.202 1.00 79.50 128 PRO A N 1
ATOM 937 C CA . PRO A 1 128 ? 2.126 6.950 -12.218 1.00 79.50 128 PRO A CA 1
ATOM 938 C C . PRO A 1 128 ? 0.769 7.120 -11.526 1.00 79.50 128 PRO A C 1
ATOM 940 O O . PRO A 1 128 ? -0.133 6.305 -11.708 1.00 79.50 128 PRO A O 1
ATOM 943 N N . ALA A 1 129 ? 0.621 8.165 -10.706 1.00 80.38 129 ALA A N 1
ATOM 944 C CA . ALA A 1 129 ? -0.563 8.391 -9.894 1.00 80.38 129 ALA A CA 1
ATOM 945 C C . ALA A 1 129 ? -1.819 8.602 -10.750 1.00 80.38 129 ALA A C 1
ATOM 947 O O . ALA A 1 129 ? -2.928 8.377 -10.277 1.00 80.38 129 ALA A O 1
ATOM 948 N N . PHE A 1 130 ? -1.656 8.943 -12.031 1.00 83.88 130 PHE A N 1
ATOM 949 C CA . PHE A 1 130 ? -2.747 8.970 -13.001 1.00 83.88 130 PHE A CA 1
ATOM 950 C C . PHE A 1 130 ? -3.453 7.621 -13.211 1.00 83.88 130 PHE A C 1
ATOM 952 O O . PHE A 1 130 ? -4.569 7.611 -13.721 1.00 83.88 130 PHE A O 1
ATOM 959 N N . LEU A 1 131 ? -2.827 6.505 -12.828 1.00 87.44 131 LEU A N 1
ATOM 960 C CA . LEU A 1 131 ? -3.371 5.144 -12.916 1.00 87.44 131 LEU A CA 1
ATOM 961 C C . LEU A 1 131 ? -3.711 4.572 -11.529 1.00 87.44 131 LEU A C 1
ATOM 963 O O . LEU A 1 131 ? -3.683 3.360 -11.320 1.00 87.44 131 LEU A O 1
ATOM 967 N N . LEU A 1 132 ? -4.001 5.433 -10.546 1.00 85.94 132 LEU A N 1
ATOM 968 C CA . LEU A 1 132 ? -4.331 5.002 -9.180 1.00 85.94 132 LEU A CA 1
ATOM 969 C C . LEU A 1 132 ? -5.570 4.098 -9.103 1.00 85.94 132 LEU A C 1
ATOM 971 O O . LEU A 1 132 ? -5.670 3.294 -8.178 1.00 85.94 132 LEU A O 1
ATOM 975 N N . ASP A 1 133 ? -6.484 4.201 -10.071 1.00 85.06 133 ASP A N 1
ATOM 976 C CA . ASP A 1 133 ? -7.716 3.410 -10.155 1.00 85.06 133 ASP A CA 1
ATOM 977 C C . ASP A 1 133 ? -7.435 1.924 -10.404 1.00 85.06 133 ASP A C 1
ATOM 979 O O . ASP A 1 133 ? -8.234 1.062 -10.035 1.00 85.06 133 ASP A O 1
ATOM 983 N N . HIS A 1 134 ? -6.268 1.616 -10.971 1.00 81.62 134 HIS A N 1
ATOM 984 C CA . HIS A 1 134 ? -5.790 0.253 -11.129 1.00 81.62 134 HIS A CA 1
ATOM 985 C C . HIS A 1 134 ? -5.360 -0.358 -9.789 1.00 81.62 134 HIS A C 1
ATOM 987 O O . HIS A 1 134 ? -5.618 -1.540 -9.561 1.00 81.62 134 HIS A O 1
ATOM 993 N N . VAL A 1 135 ? -4.772 0.432 -8.884 1.00 82.12 135 VAL A N 1
ATOM 994 C CA . VAL A 1 135 ? -4.264 -0.057 -7.589 1.00 82.12 135 VAL A CA 1
ATOM 995 C C . VAL A 1 135 ? -5.359 -0.078 -6.524 1.00 82.12 135 VAL A C 1
ATOM 997 O O . VAL A 1 135 ? -5.437 -1.019 -5.734 1.00 82.12 135 VAL A O 1
ATOM 1000 N N . VAL A 1 136 ? -6.212 0.949 -6.490 1.00 84.12 136 VAL A N 1
ATOM 1001 C CA . VAL A 1 136 ? -7.341 1.055 -5.561 1.00 84.12 136 VAL A CA 1
ATOM 1002 C C . VAL A 1 136 ? -8.574 1.496 -6.331 1.00 84.12 136 VAL A C 1
ATOM 1004 O O . VAL A 1 136 ? -8.580 2.562 -6.939 1.00 84.12 136 VAL A O 1
ATOM 1007 N N . GLY A 1 137 ? -9.645 0.702 -6.250 1.00 87.44 137 GLY A N 1
ATOM 1008 C CA . GLY A 1 137 ? -10.925 1.054 -6.861 1.00 87.44 137 GLY A CA 1
ATOM 1009 C C . GLY A 1 137 ? -11.439 2.371 -6.290 1.00 87.44 137 GLY A C 1
ATOM 1010 O O . GLY A 1 137 ? -11.773 2.452 -5.103 1.00 87.44 137 GLY A O 1
ATOM 1011 N N . LEU A 1 138 ? -11.492 3.410 -7.120 1.00 89.12 138 LEU A N 1
ATOM 1012 C CA . LEU A 1 138 ? -11.890 4.763 -6.728 1.00 89.12 138 LEU A CA 1
ATOM 1013 C C . LEU A 1 138 ? -13.274 4.810 -6.078 1.00 89.12 138 LEU A C 1
ATOM 1015 O O . LEU A 1 138 ? -13.518 5.572 -5.145 1.00 89.12 138 LEU A O 1
ATOM 1019 N N . GLU A 1 139 ? -14.169 3.938 -6.524 1.00 89.50 139 GLU A N 1
ATOM 1020 C CA . GLU A 1 139 ? -15.513 3.756 -5.992 1.00 89.50 139 GLU A CA 1
ATOM 1021 C C . GLU A 1 139 ? -15.544 3.235 -4.547 1.00 89.50 139 GLU A C 1
ATOM 1023 O O . GLU A 1 139 ? -16.560 3.368 -3.862 1.00 89.50 139 GLU A O 1
ATOM 1028 N N . THR A 1 140 ? -14.442 2.657 -4.063 1.00 90.25 140 THR A N 1
ATOM 1029 C CA . THR A 1 140 ? -14.325 2.136 -2.694 1.00 90.25 140 THR A CA 1
ATOM 1030 C C . THR A 1 140 ? -13.890 3.206 -1.693 1.00 90.25 140 THR A C 1
ATOM 1032 O O . THR A 1 140 ? -14.194 3.091 -0.501 1.00 90.25 140 THR A O 1
ATOM 1035 N N . LEU A 1 141 ? -13.250 4.285 -2.161 1.00 92.31 141 LEU A N 1
ATOM 1036 C CA . LEU A 1 141 ? -12.732 5.351 -1.302 1.00 92.31 141 LEU A CA 1
ATOM 1037 C C . LEU A 1 141 ? -13.829 6.051 -0.481 1.00 92.31 141 LEU A C 1
ATOM 1039 O O . LEU A 1 141 ? -13.617 6.219 0.720 1.00 92.31 141 LEU A O 1
ATOM 1043 N N . PRO A 1 142 ? -15.029 6.373 -1.012 1.00 93.12 142 PRO A N 1
ATOM 1044 C CA . PRO A 1 142 ? -16.097 6.968 -0.204 1.00 93.12 142 PRO A CA 1
ATOM 1045 C C . PRO A 1 142 ? -16.539 6.085 0.970 1.00 93.12 142 PRO A C 1
ATOM 1047 O O . PRO A 1 142 ? -16.811 6.585 2.064 1.00 93.12 142 PRO A O 1
ATOM 1050 N N . VAL A 1 143 ? -16.582 4.763 0.767 1.00 92.62 143 VAL A N 1
ATOM 1051 C CA . VAL A 1 143 ? -16.902 3.803 1.835 1.00 92.62 143 VAL A CA 1
ATOM 1052 C C . VAL A 1 143 ? -15.804 3.818 2.892 1.00 92.62 143 VAL A C 1
ATOM 1054 O O . VAL A 1 143 ? -16.098 3.827 4.088 1.00 92.62 143 VAL A O 1
ATOM 1057 N N . ARG A 1 144 ? -14.540 3.873 2.464 1.00 91.50 144 ARG A N 1
ATOM 1058 C CA . ARG A 1 144 ? -13.391 3.922 3.368 1.00 91.50 144 ARG A CA 1
ATOM 1059 C C . ARG A 1 144 ? -13.335 5.221 4.176 1.00 91.50 144 ARG A C 1
ATOM 1061 O O . ARG A 1 144 ? -13.130 5.164 5.383 1.00 91.50 144 ARG A O 1
ATOM 1068 N N . VAL A 1 145 ? -13.632 6.366 3.559 1.00 93.62 145 VAL A N 1
ATOM 1069 C CA . VAL A 1 145 ? -13.782 7.660 4.252 1.00 93.62 145 VAL A CA 1
ATOM 1070 C C . VAL A 1 145 ? -14.849 7.574 5.344 1.00 93.62 145 VAL A C 1
ATOM 1072 O O . VAL A 1 145 ? -14.621 8.015 6.470 1.00 93.62 145 VAL A O 1
ATOM 1075 N N . ALA A 1 146 ? -16.008 6.978 5.044 1.00 91.31 146 ALA A N 1
ATOM 1076 C CA . ALA A 1 146 ? -17.070 6.805 6.034 1.00 91.31 146 ALA A CA 1
ATOM 1077 C C . ALA A 1 146 ? -16.632 5.915 7.212 1.00 91.31 146 ALA A C 1
ATOM 1079 O O . ALA A 1 146 ? -16.954 6.226 8.358 1.00 91.31 146 ALA A O 1
ATOM 1080 N N . GLN A 1 147 ? -15.870 4.847 6.949 1.00 89.50 147 GLN A N 1
ATOM 1081 C CA . GLN A 1 147 ? -15.300 3.990 7.996 1.00 89.50 147 GLN A CA 1
ATOM 1082 C C . GLN A 1 147 ? -14.309 4.753 8.882 1.00 89.50 147 GLN A C 1
ATOM 1084 O O . GLN A 1 147 ? -14.408 4.677 10.103 1.00 89.50 147 GLN A O 1
ATOM 1089 N N . LEU A 1 148 ? -13.393 5.523 8.290 1.00 89.56 148 LEU A N 1
ATOM 1090 C CA . LEU A 1 148 ? -12.419 6.319 9.043 1.00 89.56 148 LEU A CA 1
ATOM 1091 C C . LEU A 1 148 ? -13.099 7.373 9.929 1.00 89.56 148 LEU A C 1
ATOM 1093 O O . LEU A 1 148 ? -12.706 7.547 11.080 1.00 89.56 148 LEU A O 1
ATOM 1097 N N . ARG A 1 149 ? -14.177 8.010 9.449 1.00 92.38 149 ARG A N 1
ATOM 1098 C CA . ARG A 1 149 ? -15.004 8.908 10.276 1.00 92.38 149 ARG A CA 1
ATOM 1099 C C . ARG A 1 149 ? -15.660 8.180 11.449 1.00 92.38 149 ARG A C 1
ATOM 1101 O O . ARG A 1 149 ? -15.611 8.666 12.571 1.00 92.38 149 ARG A O 1
ATOM 1108 N N . GLN A 1 150 ? -16.228 6.992 11.223 1.00 89.62 150 GLN A N 1
ATOM 1109 C CA . GLN A 1 150 ? -16.825 6.185 12.299 1.00 89.62 150 GLN A CA 1
ATOM 1110 C C . GLN A 1 150 ? -15.809 5.773 13.372 1.00 89.62 150 GLN A C 1
ATOM 1112 O O . GLN A 1 150 ? -16.180 5.629 14.535 1.00 89.62 150 GLN A O 1
ATOM 1117 N N . LEU A 1 151 ? -14.544 5.593 12.987 1.00 87.12 151 LEU A N 1
ATOM 1118 C CA . LEU A 1 151 ? -13.442 5.292 13.901 1.00 87.12 151 LEU A CA 1
ATOM 1119 C C . LEU A 1 151 ? -12.884 6.536 14.613 1.00 87.12 151 LEU A C 1
ATOM 1121 O O . LEU A 1 151 ? -12.084 6.391 15.530 1.00 87.12 151 LEU A O 1
ATOM 1125 N N . GLY A 1 152 ? -13.310 7.743 14.225 1.00 87.81 152 GLY A N 1
ATOM 1126 C CA . GLY A 1 152 ? -12.783 9.002 14.757 1.00 87.81 152 GLY A CA 1
ATOM 1127 C C . GLY A 1 152 ? -11.408 9.392 14.203 1.00 87.81 152 GLY A C 1
ATOM 1128 O O . GLY A 1 152 ? -10.785 10.306 14.733 1.00 87.81 152 GLY A O 1
ATOM 1129 N N . GLU A 1 153 ? -10.943 8.725 13.142 1.00 86.69 153 GLU A N 1
ATOM 1130 C CA . GLU A 1 153 ? -9.660 8.998 12.471 1.00 86.69 153 GLU A CA 1
ATOM 1131 C C . GLU A 1 153 ? -9.758 10.174 11.484 1.00 86.69 153 GLU A C 1
ATOM 1133 O O . GLU A 1 153 ? -8.753 10.773 11.105 1.00 86.69 153 GLU A O 1
ATOM 1138 N N . LEU A 1 154 ? -10.979 10.518 11.064 1.00 90.19 154 LEU A N 1
ATOM 1139 C CA . LEU A 1 154 ? -11.279 11.691 10.247 1.00 90.19 154 LEU A CA 1
ATOM 1140 C C . LEU A 1 154 ? -12.321 12.576 10.941 1.00 90.19 154 LEU A C 1
ATOM 1142 O O . LEU A 1 154 ? -13.261 12.043 11.536 1.00 90.19 154 LEU A O 1
ATOM 1146 N N . PRO A 1 155 ? -12.208 13.912 10.831 1.00 89.31 155 PRO A N 1
ATOM 1147 C CA . PRO A 1 155 ? -13.214 14.821 11.357 1.00 89.31 155 PRO A CA 1
ATOM 1148 C C . PRO A 1 155 ? -14.546 14.693 10.604 1.00 89.31 155 PRO A C 1
ATOM 1150 O O . PRO A 1 155 ? -14.613 14.323 9.423 1.00 89.31 155 PRO A O 1
ATOM 1153 N N . ASP A 1 156 ? -15.622 15.058 11.299 1.00 87.06 156 ASP A N 1
ATOM 1154 C CA . ASP A 1 156 ? -16.933 15.221 10.685 1.00 87.06 156 ASP A CA 1
ATOM 1155 C C . ASP A 1 156 ? -16.928 16.443 9.752 1.00 87.06 156 ASP A C 1
ATOM 1157 O O . ASP A 1 156 ? -16.583 17.553 10.157 1.00 87.06 156 ASP A O 1
ATOM 1161 N N . GLY A 1 157 ? -17.352 16.245 8.501 1.00 86.69 157 GLY A N 1
ATOM 1162 C CA . GLY A 1 157 ? -17.425 17.303 7.489 1.00 86.69 157 GLY A CA 1
ATOM 1163 C C . GLY A 1 157 ? -16.137 17.498 6.682 1.00 86.69 157 GLY A C 1
ATOM 1164 O O . GLY A 1 157 ? -15.414 16.536 6.409 1.00 86.69 157 GLY A O 1
ATOM 1165 N N . ASP A 1 158 ? -15.922 18.740 6.246 1.00 88.69 158 ASP A N 1
ATOM 1166 C CA . ASP A 1 158 ? -14.800 19.155 5.401 1.00 88.69 158 ASP A CA 1
ATOM 1167 C C . ASP A 1 158 ? -13.530 19.359 6.234 1.00 88.69 158 ASP A C 1
ATOM 1169 O O . ASP A 1 158 ? -13.570 19.952 7.313 1.00 88.69 158 ASP A O 1
ATOM 1173 N N . TYR A 1 159 ? -12.390 18.931 5.698 1.00 91.75 159 TYR A N 1
ATOM 1174 C CA . TYR A 1 159 ? -11.078 19.126 6.311 1.00 91.75 159 TYR A CA 1
ATOM 1175 C C . TYR A 1 159 ? -9.999 19.362 5.258 1.00 91.75 159 TYR A C 1
ATOM 1177 O O . TYR A 1 159 ? -10.160 18.988 4.096 1.00 91.75 159 TYR A O 1
ATOM 1185 N N . ASP A 1 160 ? -8.896 19.968 5.687 1.00 92.94 160 ASP A N 1
ATOM 1186 C CA . ASP A 1 160 ? -7.720 20.202 4.857 1.00 92.94 160 ASP A CA 1
ATOM 1187 C C . ASP A 1 160 ? -6.582 19.269 5.284 1.00 92.94 160 ASP A C 1
ATOM 1189 O O . ASP A 1 160 ? -6.435 18.957 6.468 1.00 92.94 160 ASP A O 1
ATOM 1193 N N . VAL A 1 161 ? -5.776 18.821 4.323 1.00 90.69 161 VAL A N 1
ATOM 1194 C CA . VAL A 1 161 ? -4.635 17.928 4.569 1.00 90.69 161 VAL A CA 1
ATOM 1195 C C . VAL A 1 161 ? -3.340 18.663 4.253 1.00 90.69 161 VAL A C 1
ATOM 1197 O O . VAL A 1 161 ? -3.156 19.142 3.136 1.00 90.69 161 VAL A O 1
ATOM 1200 N N . SER A 1 162 ? -2.436 18.732 5.228 1.00 87.62 162 SER A N 1
ATOM 1201 C CA . SER A 1 162 ? -1.066 19.235 5.045 1.00 87.62 162 SER A CA 1
ATOM 1202 C C . SER A 1 162 ? 0.007 18.182 5.322 1.00 87.62 162 SER A C 1
ATOM 1204 O O . SER A 1 162 ? 1.136 18.324 4.871 1.00 87.62 162 SER A O 1
ATOM 1206 N N . GLU A 1 163 ? -0.327 17.138 6.079 1.00 84.25 163 GLU A N 1
ATOM 1207 C CA . GLU A 1 163 ? 0.578 16.044 6.425 1.00 84.25 163 GLU A CA 1
ATOM 1208 C C . GLU A 1 163 ? -0.238 14.769 6.663 1.00 84.25 163 GLU A C 1
ATOM 1210 O O . GLU A 1 163 ? -1.360 14.826 7.177 1.00 84.25 163 GLU A O 1
ATOM 1215 N N . PHE A 1 164 ? 0.313 13.614 6.289 1.00 80.19 164 PHE A N 1
ATOM 1216 C CA . PHE A 1 164 ? -0.311 12.326 6.577 1.00 80.19 164 PHE A CA 1
ATOM 1217 C C . PHE A 1 164 ? 0.100 11.808 7.955 1.00 80.19 164 PHE A C 1
ATOM 1219 O O . PHE A 1 164 ? 1.285 11.845 8.292 1.00 80.19 164 PHE A O 1
ATOM 1226 N N . PRO A 1 165 ? -0.823 11.205 8.722 1.00 78.06 165 PRO A N 1
ATOM 1227 C CA . PRO A 1 165 ? -0.442 10.464 9.913 1.00 78.06 165 PRO A CA 1
ATOM 1228 C C . PRO A 1 165 ? 0.557 9.345 9.565 1.00 78.06 165 PRO A C 1
ATOM 1230 O O . PRO A 1 165 ? 0.332 8.535 8.666 1.00 78.06 165 PRO A O 1
ATOM 1233 N N . ALA A 1 166 ? 1.663 9.241 10.303 1.00 68.38 166 ALA A N 1
AT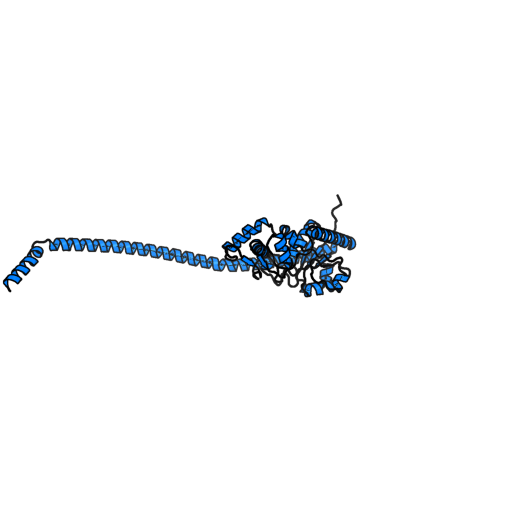OM 1234 C CA . ALA A 1 166 ? 2.707 8.247 10.020 1.00 68.38 166 ALA A CA 1
ATOM 1235 C C . ALA A 1 166 ? 2.217 6.781 10.111 1.00 68.38 166 ALA A C 1
ATOM 1237 O O . ALA A 1 166 ? 2.846 5.882 9.557 1.00 68.38 166 ALA A O 1
ATOM 1238 N N . GLY A 1 167 ? 1.091 6.541 10.794 1.00 72.12 167 GLY A N 1
ATOM 1239 C CA . GLY A 1 167 ? 0.529 5.215 11.059 1.00 72.12 167 GLY A CA 1
ATOM 1240 C C . GLY A 1 167 ? -0.615 4.768 10.148 1.00 72.12 167 GLY A C 1
ATOM 1241 O O . GLY A 1 167 ? -1.172 3.707 10.410 1.00 72.12 167 GLY A O 1
ATOM 1242 N N . VAL A 1 168 ? -0.992 5.534 9.118 1.00 80.31 168 VAL A N 1
ATOM 1243 C CA . VAL A 1 168 ? -2.084 5.125 8.214 1.00 80.31 168 VAL A CA 1
ATOM 1244 C C . VAL A 1 168 ? -1.575 4.272 7.055 1.00 80.31 168 VAL A C 1
ATOM 1246 O O . VAL A 1 168 ? -0.542 4.587 6.450 1.00 80.31 168 VAL A O 1
ATOM 1249 N N . VAL A 1 169 ? -2.313 3.196 6.753 1.00 84.06 169 VAL A N 1
ATOM 1250 C CA . VAL A 1 169 ? -2.057 2.333 5.589 1.00 84.06 169 VAL A CA 1
ATOM 1251 C C . VAL A 1 169 ? -2.251 3.121 4.292 1.00 84.06 169 VAL A C 1
ATOM 1253 O O . VAL A 1 169 ? -2.960 4.130 4.264 1.00 84.06 169 VAL A O 1
ATOM 1256 N N . PHE A 1 170 ? -1.641 2.647 3.209 1.00 83.69 170 PHE A N 1
ATOM 1257 C CA . PHE A 1 170 ? -1.737 3.245 1.878 1.00 83.69 170 PHE A CA 1
ATOM 1258 C C . PHE A 1 170 ? -3.179 3.588 1.453 1.00 83.69 170 PHE A C 1
ATOM 1260 O O . PHE A 1 170 ? -3.463 4.717 1.052 1.00 83.69 170 PHE A O 1
ATOM 1267 N N . GLU A 1 171 ? -4.110 2.646 1.600 1.00 86.62 171 GLU A N 1
ATOM 1268 C CA . GLU A 1 171 ? -5.510 2.813 1.198 1.00 86.62 171 GLU A CA 1
ATOM 1269 C C . GLU A 1 171 ? -6.215 3.905 2.022 1.00 86.62 171 GLU A C 1
ATOM 1271 O O . GLU A 1 171 ? -7.047 4.650 1.500 1.00 86.62 171 GLU A O 1
ATOM 1276 N N . ASP A 1 172 ? -5.840 4.051 3.294 1.00 88.94 172 ASP A N 1
ATOM 1277 C CA . ASP A 1 172 ? -6.378 5.081 4.182 1.00 88.94 172 ASP A CA 1
ATOM 1278 C C . ASP A 1 172 ? -5.831 6.461 3.817 1.00 88.94 172 ASP A C 1
ATOM 1280 O O . ASP A 1 172 ? -6.575 7.434 3.874 1.00 88.94 172 ASP A O 1
ATOM 1284 N N . ARG A 1 173 ? -4.576 6.568 3.357 1.00 89.19 173 ARG A N 1
ATOM 1285 C CA . ARG A 1 173 ? -4.022 7.832 2.836 1.00 89.19 173 ARG A CA 1
ATOM 1286 C C . ARG A 1 173 ? -4.787 8.312 1.606 1.00 89.19 173 ARG A C 1
ATOM 1288 O O . ARG A 1 173 ? -5.144 9.486 1.534 1.00 89.19 173 ARG A O 1
ATOM 1295 N N . LEU A 1 174 ? -5.096 7.410 0.672 1.00 90.56 174 LEU A N 1
ATOM 1296 C CA . LEU A 1 174 ? -5.917 7.744 -0.497 1.00 90.56 174 LEU A CA 1
ATOM 1297 C C . LEU A 1 174 ? -7.350 8.120 -0.105 1.00 90.56 174 LEU A C 1
ATOM 1299 O O . LEU A 1 174 ? -7.908 9.061 -0.668 1.00 90.56 174 LEU A O 1
ATOM 1303 N N . ALA A 1 175 ? -7.934 7.444 0.887 1.00 90.94 175 ALA A N 1
ATOM 1304 C CA . ALA A 1 175 ? -9.239 7.819 1.425 1.00 90.94 175 ALA A CA 1
ATOM 1305 C C . ALA A 1 175 ? -9.200 9.215 2.073 1.00 90.94 175 ALA A C 1
ATOM 1307 O O . ALA A 1 175 ? -10.060 10.045 1.787 1.00 90.94 175 ALA A O 1
ATOM 1308 N N . ILE A 1 176 ? -8.174 9.509 2.880 1.00 92.69 176 ILE A N 1
ATOM 1309 C CA . ILE A 1 176 ? -7.955 10.826 3.492 1.00 92.69 176 ILE A CA 1
ATOM 1310 C C . ILE A 1 176 ? -7.886 11.911 2.412 1.00 92.69 176 ILE A C 1
ATOM 1312 O O . ILE A 1 176 ? -8.573 12.920 2.549 1.00 92.69 176 ILE A O 1
ATOM 1316 N N . LEU A 1 177 ? -7.129 11.693 1.328 1.00 93.81 177 LEU A N 1
ATOM 1317 C CA . LEU A 1 177 ? -7.082 12.617 0.190 1.00 93.81 177 LEU A CA 1
ATOM 1318 C C . LEU A 1 177 ? -8.450 12.776 -0.474 1.00 93.81 177 LEU A C 1
ATOM 1320 O O . LEU A 1 177 ? -8.916 13.895 -0.654 1.00 93.81 177 LEU A O 1
ATOM 1324 N N . SER A 1 178 ? -9.114 11.666 -0.797 1.00 94.00 178 SER A N 1
ATOM 1325 C CA . SER A 1 178 ? -10.410 11.663 -1.482 1.00 94.00 178 SER A CA 1
ATOM 1326 C C . SER A 1 178 ? -11.517 12.364 -0.692 1.00 94.00 178 SER A C 1
ATOM 1328 O O . SER A 1 178 ? -12.460 12.867 -1.299 1.00 94.00 178 SER A O 1
ATOM 1330 N N . GLY A 1 179 ? -11.448 12.349 0.642 1.00 92.44 179 GLY A N 1
ATOM 1331 C CA . GLY A 1 179 ? -12.407 13.022 1.519 1.00 92.44 179 GLY A CA 1
ATOM 1332 C C . GLY A 1 179 ? -12.044 14.468 1.864 1.00 92.44 179 GLY A C 1
ATOM 1333 O O . GLY A 1 179 ? -12.869 15.156 2.467 1.00 92.44 179 GLY A O 1
ATOM 1334 N N . ALA A 1 180 ? -10.837 14.923 1.513 1.00 94.56 180 ALA A N 1
ATOM 1335 C CA . ALA A 1 180 ? -10.356 16.257 1.840 1.00 94.56 180 ALA A CA 1
ATOM 1336 C C . ALA A 1 180 ? -11.035 17.325 0.976 1.00 94.56 180 ALA A C 1
ATOM 1338 O O . ALA A 1 180 ? -11.290 17.138 -0.215 1.00 94.56 180 ALA A O 1
ATOM 1339 N N . ARG A 1 181 ? -11.271 18.495 1.570 1.00 95.06 181 ARG A N 1
ATOM 1340 C CA . ARG A 1 181 ? -11.715 19.688 0.847 1.00 95.06 181 ARG A CA 1
ATOM 1341 C C . ARG A 1 181 ? -10.572 20.279 0.032 1.00 95.06 181 ARG A C 1
ATOM 1343 O O . ARG A 1 181 ? -10.768 20.668 -1.121 1.00 95.06 181 ARG A O 1
ATOM 1350 N N . SER A 1 182 ? -9.397 20.382 0.648 1.00 95.12 182 SER A N 1
ATOM 1351 C CA . SER A 1 182 ? -8.177 20.794 -0.028 1.00 95.12 182 SER A CA 1
ATOM 1352 C C . SER A 1 182 ? -6.939 20.119 0.555 1.00 95.12 182 SER A C 1
ATOM 1354 O O . SER A 1 182 ? -6.926 19.672 1.703 1.00 95.12 182 SER A O 1
ATOM 1356 N N . VAL A 1 183 ? -5.894 20.024 -0.260 1.00 94.88 183 VAL A N 1
ATOM 1357 C CA . VAL A 1 183 ? -4.623 19.392 0.101 1.00 94.88 183 VAL A CA 1
ATOM 1358 C C . VAL A 1 183 ? -3.498 20.369 -0.198 1.00 94.88 183 VAL A C 1
ATOM 1360 O O . VAL A 1 183 ? -3.451 20.940 -1.283 1.00 94.88 183 VAL A O 1
ATOM 1363 N N . THR A 1 184 ? -2.586 20.571 0.747 1.00 95.06 184 THR A N 1
ATOM 1364 C CA . THR A 1 184 ? -1.340 21.313 0.528 1.00 95.06 184 THR A CA 1
ATOM 1365 C C . THR A 1 184 ? -0.177 20.346 0.664 1.00 95.06 184 THR A C 1
ATOM 1367 O O . THR A 1 184 ? -0.060 19.678 1.686 1.00 95.06 184 THR A O 1
ATOM 1370 N N . THR A 1 185 ? 0.665 20.245 -0.360 1.00 91.12 185 THR A N 1
ATOM 1371 C CA . THR A 1 185 ? 1.764 19.275 -0.382 1.00 91.12 185 THR A CA 1
ATOM 1372 C C . THR A 1 185 ? 2.931 19.770 -1.231 1.00 91.12 185 THR A C 1
ATOM 1374 O O . THR A 1 185 ? 2.746 20.525 -2.185 1.00 91.12 185 THR A O 1
ATOM 1377 N N . ASP A 1 186 ? 4.138 19.343 -0.885 1.00 88.88 186 ASP A N 1
ATOM 1378 C CA . ASP A 1 186 ? 5.351 19.461 -1.695 1.00 88.88 186 ASP A CA 1
ATOM 1379 C C . ASP A 1 186 ? 5.706 18.153 -2.431 1.00 88.88 186 ASP A C 1
ATOM 1381 O O . ASP A 1 186 ? 6.640 18.138 -3.237 1.00 88.88 186 ASP A O 1
ATOM 1385 N N . ASP A 1 187 ? 4.942 17.083 -2.191 1.00 85.44 187 ASP A N 1
ATOM 1386 C CA . ASP A 1 187 ? 5.062 15.782 -2.844 1.00 85.44 187 ASP A CA 1
ATOM 1387 C C . ASP A 1 187 ? 4.239 15.783 -4.143 1.00 85.44 187 ASP A C 1
ATOM 1389 O O . ASP A 1 187 ? 3.010 15.906 -4.155 1.00 85.44 187 ASP A O 1
ATOM 1393 N N . GLU A 1 188 ? 4.930 15.658 -5.271 1.00 84.62 188 GLU A N 1
ATOM 1394 C CA . GLU A 1 188 ? 4.319 15.636 -6.601 1.00 84.62 188 GLU A CA 1
ATOM 1395 C C . GLU A 1 188 ? 3.432 14.426 -6.846 1.00 84.62 188 GLU A C 1
ATOM 1397 O O . GLU A 1 188 ? 2.437 14.534 -7.555 1.00 84.62 188 GLU A O 1
ATOM 1402 N N . HIS A 1 189 ? 3.712 13.300 -6.199 1.00 84.75 189 HIS A N 1
ATOM 1403 C CA . HIS A 1 189 ? 2.886 12.118 -6.331 1.00 84.75 189 HIS A CA 1
ATOM 1404 C C . HIS A 1 189 ? 1.593 12.267 -5.527 1.00 84.75 189 HIS A C 1
ATOM 1406 O O . HIS A 1 189 ? 0.541 11.795 -5.961 1.00 84.75 189 HIS A O 1
ATOM 1412 N N . VAL A 1 190 ? 1.631 12.983 -4.395 1.00 88.31 190 VAL A N 1
ATOM 1413 C CA . VAL A 1 190 ? 0.412 13.415 -3.690 1.00 88.31 190 VAL A CA 1
ATOM 1414 C C . VAL A 1 190 ? -0.374 14.398 -4.554 1.00 88.31 190 VAL A C 1
ATOM 1416 O O . VAL A 1 190 ? -1.592 14.252 -4.673 1.00 88.31 190 VAL A O 1
ATOM 1419 N N . ALA A 1 191 ? 0.292 15.358 -5.202 1.00 89.44 191 ALA A N 1
ATOM 1420 C CA . ALA A 1 191 ? -0.363 16.305 -6.104 1.00 89.44 191 ALA A CA 1
ATOM 1421 C C . ALA A 1 191 ? -1.001 15.606 -7.321 1.00 89.44 191 ALA A C 1
ATOM 1423 O O . ALA A 1 191 ? -2.149 15.890 -7.672 1.00 89.44 191 ALA A O 1
ATOM 1424 N N . ALA A 1 192 ? -0.307 14.636 -7.918 1.00 88.44 192 ALA A N 1
ATOM 1425 C CA . ALA A 1 1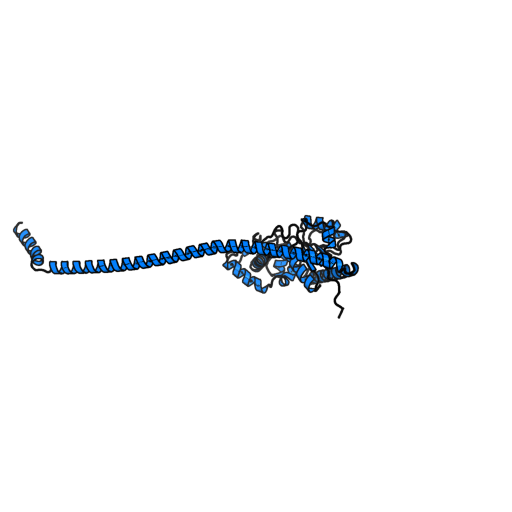92 ? -0.801 13.825 -9.023 1.00 88.44 192 ALA A CA 1
ATOM 1426 C C . ALA A 1 192 ? -1.962 12.913 -8.593 1.00 88.44 192 ALA A C 1
ATOM 1428 O O . ALA A 1 192 ? -2.964 12.816 -9.305 1.00 88.44 192 ALA A O 1
ATOM 1429 N N . ALA A 1 193 ? -1.897 12.323 -7.394 1.00 90.31 193 ALA A N 1
ATOM 1430 C CA . ALA A 1 193 ? -3.016 11.582 -6.817 1.00 90.31 193 ALA A CA 1
ATOM 1431 C C . ALA A 1 193 ? -4.233 12.491 -6.583 1.00 90.31 193 ALA A C 1
ATOM 1433 O O . ALA A 1 193 ? -5.351 12.113 -6.925 1.00 90.31 193 ALA A O 1
ATOM 1434 N N . CYS A 1 194 ? -4.039 13.713 -6.075 1.00 92.31 194 CYS A N 1
ATOM 1435 C CA . CYS A 1 194 ? -5.122 14.689 -5.927 1.00 92.31 194 CYS A CA 1
ATOM 1436 C C . CYS A 1 194 ? -5.747 15.058 -7.276 1.00 92.31 194 CYS A C 1
ATOM 1438 O O . CYS A 1 194 ? -6.971 15.114 -7.381 1.00 92.31 194 CYS A O 1
ATOM 1440 N N . ALA A 1 195 ? -4.927 15.266 -8.312 1.00 90.06 195 ALA A N 1
ATOM 1441 C CA . ALA A 1 195 ? -5.406 15.555 -9.660 1.00 90.06 195 ALA A CA 1
ATOM 1442 C C . ALA A 1 195 ? -6.272 14.411 -10.210 1.00 90.06 195 ALA A C 1
ATOM 1444 O O . ALA A 1 195 ? -7.354 14.662 -10.741 1.00 90.06 195 ALA A O 1
ATOM 1445 N N . ALA A 1 196 ? -5.840 13.162 -10.027 1.00 89.00 196 ALA A N 1
ATOM 1446 C CA . ALA A 1 196 ? -6.595 11.980 -10.437 1.00 89.00 196 ALA A CA 1
ATOM 1447 C C . ALA A 1 196 ? -7.867 11.749 -9.590 1.00 89.00 196 ALA A C 1
ATOM 1449 O O . ALA A 1 196 ? -8.880 11.295 -10.118 1.00 89.00 196 ALA A O 1
ATOM 1450 N N . LEU A 1 197 ? -7.858 12.127 -8.307 1.00 91.81 197 LEU A N 1
ATOM 1451 C CA . LEU A 1 197 ? -9.028 12.092 -7.417 1.00 91.81 197 LEU A CA 1
ATOM 1452 C C . LEU A 1 197 ? -9.994 13.276 -7.616 1.00 91.81 197 LEU A C 1
ATOM 1454 O O . LEU A 1 197 ? -11.089 13.271 -7.055 1.00 91.81 197 LEU A O 1
ATOM 1458 N N . GLY A 1 198 ? -9.610 14.298 -8.387 1.00 91.75 198 GLY A N 1
ATOM 1459 C CA . GLY A 1 198 ? -10.390 15.529 -8.548 1.00 91.75 198 GLY A CA 1
ATOM 1460 C C . GLY A 1 198 ? -10.425 16.415 -7.295 1.00 91.75 198 GLY A C 1
ATOM 1461 O O . GLY A 1 198 ? -11.364 17.193 -7.119 1.00 91.75 198 GLY A O 1
ATOM 1462 N N . VAL A 1 199 ? -9.422 16.301 -6.422 1.00 93.69 199 VAL A N 1
ATOM 1463 C CA . VAL A 1 199 ? -9.307 17.048 -5.160 1.00 93.69 199 VAL A CA 1
ATOM 1464 C C . VAL A 1 199 ? -8.507 18.330 -5.385 1.00 93.69 199 VAL A C 1
ATOM 1466 O O . VAL A 1 199 ? -7.471 18.327 -6.051 1.00 93.69 199 VAL A O 1
ATOM 1469 N N . SER A 1 200 ? -8.968 19.445 -4.810 1.00 93.88 200 SER A N 1
ATOM 1470 C CA . SER A 1 200 ? -8.253 20.724 -4.891 1.00 93.88 200 SER A CA 1
ATOM 1471 C C . SER A 1 200 ? -6.901 20.623 -4.185 1.00 93.88 200 SER A C 1
ATOM 1473 O O . SER A 1 200 ? -6.852 20.439 -2.970 1.00 93.88 200 SER A O 1
ATOM 1475 N N . CYS A 1 201 ? -5.806 20.802 -4.921 1.00 94.62 201 CYS A N 1
ATOM 1476 C CA . CYS A 1 201 ? -4.454 20.681 -4.388 1.00 94.62 201 CYS A CA 1
ATOM 1477 C C . CYS A 1 201 ? -3.625 21.947 -4.638 1.00 94.62 201 CYS A C 1
ATOM 1479 O O . CYS A 1 201 ? -3.641 22.507 -5.734 1.00 94.62 201 CYS A O 1
ATOM 1481 N N . VAL A 1 202 ? -2.899 22.387 -3.611 1.00 95.31 202 VAL A N 1
ATOM 1482 C CA . VAL A 1 202 ? -1.842 23.396 -3.688 1.00 95.31 202 VAL A CA 1
ATOM 1483 C C . VAL A 1 202 ? -0.510 22.665 -3.549 1.00 95.31 202 VAL A C 1
ATOM 1485 O O . VAL A 1 202 ? -0.141 22.239 -2.457 1.00 95.31 202 VAL A O 1
ATOM 1488 N N . GLY A 1 203 ? 0.202 22.511 -4.659 1.00 90.69 203 GLY A N 1
ATOM 1489 C CA . GLY A 1 203 ? 1.459 21.775 -4.706 1.00 90.69 203 GLY A CA 1
ATOM 1490 C C . GLY A 1 203 ? 2.130 21.867 -6.074 1.00 90.69 203 GLY A C 1
ATOM 1491 O O . GLY A 1 203 ? 1.685 22.652 -6.922 1.00 90.69 203 GLY A O 1
ATOM 1492 N N . PRO A 1 204 ? 3.216 21.110 -6.298 1.00 88.88 204 PRO A N 1
ATOM 1493 C CA . PRO A 1 204 ? 3.835 21.004 -7.615 1.00 88.88 204 PRO A CA 1
ATOM 1494 C C . PRO A 1 204 ? 2.833 20.468 -8.651 1.00 88.88 204 PRO A C 1
ATOM 1496 O O . PRO A 1 204 ? 1.927 19.701 -8.329 1.00 88.88 204 PRO A O 1
ATOM 1499 N N . ALA A 1 205 ? 2.978 20.898 -9.906 1.00 86.50 205 ALA A N 1
ATOM 1500 C CA . ALA A 1 205 ? 2.146 20.383 -10.988 1.00 86.50 205 ALA A CA 1
ATOM 1501 C C . ALA A 1 205 ? 2.542 18.929 -11.303 1.00 86.50 205 ALA A C 1
ATOM 1503 O O . ALA A 1 205 ? 3.743 18.659 -11.372 1.00 86.50 205 ALA A O 1
ATOM 1504 N N . PRO A 1 206 ? 1.573 18.023 -11.532 1.00 85.12 206 PRO A N 1
ATOM 1505 C CA . PRO A 1 206 ? 1.880 16.663 -11.949 1.00 85.12 206 PRO A CA 1
ATOM 1506 C C . PRO A 1 206 ? 2.608 16.659 -13.299 1.00 85.12 206 PRO A C 1
ATOM 1508 O O . PRO A 1 206 ? 2.347 17.500 -14.169 1.00 85.12 206 PRO A O 1
ATOM 1511 N N . ARG A 1 207 ? 3.524 15.709 -13.465 1.00 86.81 207 ARG A N 1
ATOM 1512 C CA . ARG A 1 207 ? 4.371 15.531 -14.640 1.00 86.81 207 ARG A CA 1
ATOM 1513 C C . ARG A 1 207 ? 3.717 14.579 -15.638 1.00 86.81 207 ARG A C 1
ATOM 1515 O O . ARG A 1 207 ? 3.334 13.456 -15.314 1.00 86.81 207 ARG A O 1
ATOM 1522 N N . GLY A 1 208 ? 3.625 15.038 -16.881 1.00 84.56 208 GLY A N 1
ATOM 1523 C CA . GLY A 1 208 ? 3.098 14.259 -17.996 1.00 84.56 208 GLY A CA 1
ATOM 1524 C C . GLY A 1 208 ? 1.582 14.054 -17.966 1.00 84.56 208 GLY A C 1
ATOM 1525 O O . GLY A 1 208 ? 0.835 14.654 -17.192 1.00 84.56 208 GLY A O 1
ATOM 1526 N N . SER A 1 209 ? 1.121 13.207 -18.876 1.00 87.12 209 SER A N 1
ATOM 1527 C CA . SER A 1 209 ? -0.278 12.843 -19.071 1.00 87.12 209 SER A CA 1
ATOM 1528 C C . SER A 1 209 ? -0.471 11.329 -19.014 1.00 87.12 209 SER A C 1
ATOM 1530 O O . SER A 1 209 ? 0.461 10.554 -19.210 1.00 87.12 209 SER A O 1
ATOM 1532 N N . VAL A 1 210 ? -1.720 10.881 -18.839 1.00 87.56 210 VAL A N 1
ATOM 1533 C CA . VAL A 1 210 ? -2.065 9.443 -18.835 1.00 87.56 210 VAL A CA 1
ATOM 1534 C C . VAL A 1 210 ? -1.645 8.743 -20.135 1.00 87.56 210 VAL A C 1
ATOM 1536 O O . VAL A 1 210 ? -1.317 7.560 -20.128 1.00 87.56 210 VAL A O 1
ATOM 1539 N N . THR A 1 211 ? -1.668 9.460 -21.263 1.00 89.31 211 THR A N 1
ATOM 1540 C CA . THR A 1 211 ? -1.277 8.887 -22.562 1.00 89.31 211 THR A CA 1
ATOM 1541 C C . THR A 1 211 ? 0.235 8.697 -22.632 1.00 89.31 211 THR A C 1
ATOM 1543 O O . THR A 1 211 ? 0.682 7.600 -22.942 1.00 89.31 211 THR A O 1
ATOM 1546 N N . GLU A 1 212 ? 1.010 9.715 -22.250 1.00 90.31 212 GLU A N 1
ATOM 1547 C CA . GLU A 1 212 ? 2.476 9.624 -22.183 1.00 90.31 212 GLU A CA 1
ATOM 1548 C C . GLU A 1 212 ? 2.927 8.531 -21.209 1.00 90.31 212 GLU A C 1
ATOM 1550 O O . GLU A 1 212 ? 3.788 7.726 -21.550 1.00 90.31 212 GLU A O 1
ATOM 1555 N N . LEU A 1 213 ? 2.280 8.425 -20.044 1.00 91.50 213 LEU A N 1
ATOM 1556 C CA . LEU A 1 213 ? 2.552 7.367 -19.072 1.00 91.50 213 LEU A CA 1
ATOM 1557 C C . LEU A 1 213 ? 2.341 5.965 -19.665 1.00 91.50 213 LEU A C 1
ATOM 1559 O O . LEU A 1 213 ? 3.146 5.060 -19.446 1.00 91.50 213 LEU A O 1
ATOM 1563 N N . ARG A 1 214 ? 1.258 5.764 -20.427 1.00 92.38 214 ARG A N 1
ATOM 1564 C CA . ARG A 1 214 ? 0.992 4.478 -21.090 1.00 92.38 214 ARG A CA 1
ATOM 1565 C C . ARG A 1 214 ? 2.052 4.154 -22.137 1.00 92.38 214 ARG A C 1
ATOM 1567 O O . ARG A 1 214 ? 2.506 3.012 -22.170 1.00 92.38 214 ARG A O 1
ATOM 1574 N N . ASP A 1 215 ? 2.477 5.143 -22.919 1.00 94.12 215 ASP A N 1
ATOM 1575 C CA . ASP A 1 215 ? 3.534 4.981 -23.920 1.00 94.12 215 ASP A CA 1
ATOM 1576 C C . ASP A 1 215 ? 4.891 4.650 -23.264 1.00 94.12 215 ASP A C 1
ATOM 1578 O O . ASP A 1 215 ? 5.634 3.794 -23.754 1.00 94.12 215 ASP A O 1
ATOM 1582 N N . GLU A 1 216 ? 5.215 5.275 -22.126 1.00 95.00 216 GLU A N 1
ATOM 1583 C CA . GLU A 1 216 ? 6.415 4.966 -21.337 1.00 95.00 216 GLU A CA 1
ATOM 1584 C C . GLU A 1 216 ? 6.387 3.533 -20.785 1.00 95.00 216 GLU A C 1
ATOM 1586 O O . GLU A 1 216 ? 7.391 2.820 -20.873 1.00 95.00 216 GLU A O 1
ATOM 1591 N N . LEU A 1 217 ? 5.238 3.076 -20.274 1.00 95.31 217 LEU A N 1
ATOM 1592 C CA . LEU A 1 217 ? 5.047 1.704 -19.789 1.00 95.31 217 LEU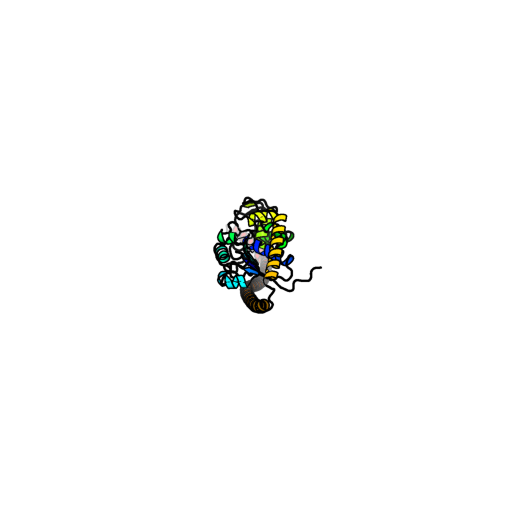 A CA 1
ATOM 1593 C C . LEU A 1 217 ? 5.112 0.666 -20.922 1.00 95.31 217 LEU A C 1
ATOM 1595 O O . LEU A 1 217 ? 5.694 -0.405 -20.741 1.00 95.31 217 LEU A O 1
ATOM 1599 N N . ASP A 1 218 ? 4.575 0.977 -22.102 1.00 96.06 218 ASP A N 1
ATOM 1600 C CA . ASP A 1 218 ? 4.692 0.122 -23.290 1.00 96.06 218 ASP A CA 1
ATOM 1601 C C . ASP A 1 218 ? 6.153 0.018 -23.753 1.00 96.06 218 ASP A C 1
ATOM 1603 O O . ASP A 1 218 ? 6.647 -1.069 -24.071 1.00 96.06 218 ASP A O 1
ATOM 1607 N N . ARG A 1 219 ? 6.888 1.136 -23.723 1.00 96.19 219 ARG A N 1
ATOM 1608 C CA . ARG A 1 219 ? 8.325 1.167 -24.024 1.00 96.19 219 ARG A CA 1
ATOM 1609 C C . ARG A 1 219 ? 9.139 0.362 -23.011 1.00 96.19 219 ARG A C 1
ATOM 1611 O O . ARG A 1 219 ? 10.078 -0.334 -23.404 1.00 96.19 219 ARG A O 1
ATOM 1618 N N . LEU A 1 220 ? 8.779 0.438 -21.731 1.00 96.25 220 LEU A N 1
ATOM 1619 C CA . LEU A 1 220 ? 9.385 -0.338 -20.649 1.00 96.25 220 LEU A CA 1
ATOM 1620 C C . LEU A 1 220 ? 9.179 -1.844 -20.864 1.00 96.25 220 LEU A C 1
ATOM 1622 O O . LEU A 1 220 ? 10.135 -2.615 -20.777 1.00 96.25 220 LEU A O 1
ATOM 1626 N N . ALA A 1 221 ? 7.956 -2.253 -21.215 1.00 95.62 221 ALA A N 1
ATOM 1627 C CA . ALA A 1 221 ? 7.626 -3.645 -21.503 1.00 95.62 221 ALA A CA 1
ATOM 1628 C C . ALA A 1 221 ? 8.405 -4.182 -22.717 1.00 95.62 221 ALA A C 1
ATOM 1630 O O . ALA A 1 221 ? 9.036 -5.237 -22.635 1.00 95.62 221 ALA A O 1
ATOM 1631 N N . ALA A 1 222 ? 8.448 -3.416 -23.811 1.00 95.31 222 ALA A N 1
ATOM 1632 C CA . ALA A 1 222 ? 9.205 -3.784 -25.006 1.00 95.31 222 ALA A CA 1
ATOM 1633 C C . ALA A 1 222 ? 10.718 -3.895 -24.739 1.00 95.31 222 ALA A C 1
ATOM 1635 O O . ALA A 1 222 ? 11.386 -4.780 -25.280 1.00 95.31 222 ALA A O 1
ATOM 1636 N N . LEU A 1 223 ? 11.270 -3.013 -23.896 1.00 95.94 223 LEU A N 1
ATOM 1637 C CA . LEU A 1 223 ? 12.667 -3.091 -23.471 1.00 95.94 223 LEU A CA 1
ATOM 1638 C C . LEU A 1 223 ? 12.935 -4.383 -22.695 1.00 95.94 223 LEU A C 1
ATOM 1640 O O . LEU A 1 223 ? 13.923 -5.055 -22.977 1.00 95.94 223 LEU A O 1
ATOM 1644 N N . ALA A 1 224 ? 12.060 -4.736 -21.751 1.00 93.38 224 ALA A N 1
ATOM 1645 C CA . ALA A 1 224 ? 12.207 -5.950 -20.960 1.00 93.38 224 ALA A CA 1
ATOM 1646 C C . ALA A 1 224 ? 12.285 -7.188 -21.871 1.00 93.38 224 ALA A C 1
ATOM 1648 O O . ALA A 1 224 ? 13.261 -7.941 -21.806 1.00 93.38 224 ALA A O 1
ATOM 1649 N N . GLU A 1 225 ? 11.318 -7.359 -22.780 1.00 91.94 225 GLU A N 1
ATOM 1650 C CA . GLU A 1 225 ? 11.280 -8.486 -23.724 1.00 91.94 225 GLU A CA 1
ATOM 1651 C C . GLU A 1 225 ? 12.517 -8.556 -24.618 1.00 91.94 225 GLU A C 1
ATOM 1653 O O . GLU A 1 225 ? 13.077 -9.638 -24.827 1.00 91.94 225 GLU A O 1
ATOM 1658 N N . LYS A 1 226 ? 12.973 -7.402 -25.117 1.00 92.62 226 LYS A N 1
ATOM 1659 C CA . LYS A 1 226 ? 14.185 -7.313 -25.927 1.00 92.62 226 LYS A CA 1
ATOM 1660 C C . LYS A 1 226 ? 15.407 -7.802 -25.148 1.00 92.62 226 LYS A C 1
ATOM 1662 O O . LYS A 1 226 ? 16.146 -8.640 -25.663 1.00 92.62 226 LYS A O 1
ATOM 1667 N N . THR A 1 227 ? 15.600 -7.331 -23.917 1.00 91.12 227 THR A N 1
ATOM 1668 C CA . THR A 1 227 ? 16.740 -7.748 -23.093 1.00 91.12 227 THR A CA 1
ATOM 1669 C C . THR A 1 227 ? 16.701 -9.248 -22.810 1.00 91.12 227 THR A C 1
ATOM 1671 O O . THR A 1 227 ? 17.725 -9.922 -22.916 1.00 91.12 227 THR A O 1
ATOM 1674 N N . LEU A 1 228 ? 15.525 -9.809 -22.506 1.00 88.62 228 LEU A N 1
ATOM 1675 C CA . LEU A 1 228 ? 15.391 -11.251 -22.281 1.00 88.62 228 LEU A CA 1
ATOM 1676 C C . LEU A 1 228 ? 15.806 -12.064 -23.513 1.00 88.62 228 LEU A C 1
ATOM 1678 O O . LEU A 1 228 ? 16.475 -13.091 -23.386 1.00 88.62 228 LEU A O 1
ATOM 1682 N N . ALA A 1 229 ? 15.401 -11.609 -24.702 1.00 87.00 229 ALA A N 1
ATOM 1683 C CA . ALA A 1 229 ? 15.766 -12.248 -25.959 1.00 87.00 229 ALA A CA 1
ATOM 1684 C C . ALA A 1 229 ? 17.284 -12.196 -26.206 1.00 87.00 229 ALA A C 1
ATOM 1686 O O . ALA A 1 229 ? 17.861 -13.181 -26.667 1.00 87.00 229 ALA A O 1
ATOM 1687 N N . GLU A 1 230 ? 17.938 -11.085 -25.857 1.00 87.31 230 GLU A N 1
ATOM 1688 C CA . GLU A 1 230 ? 19.394 -10.912 -25.964 1.00 87.31 230 GLU A CA 1
ATOM 1689 C C . GLU A 1 230 ? 20.170 -11.774 -24.952 1.00 87.31 230 GLU A C 1
ATOM 1691 O O . GLU A 1 230 ? 21.233 -12.298 -25.280 1.00 87.31 230 GLU A O 1
ATOM 1696 N N . GLN A 1 231 ? 19.616 -11.996 -23.755 1.00 80.75 231 GLN A N 1
ATOM 1697 C CA . GLN A 1 231 ? 20.204 -12.837 -22.701 1.00 80.75 231 GLN A CA 1
ATOM 1698 C C . GLN A 1 231 ? 20.035 -14.352 -22.940 1.00 80.75 231 GLN A C 1
ATOM 1700 O O . GLN A 1 231 ? 20.554 -15.163 -22.175 1.00 80.75 231 GLN A O 1
ATOM 1705 N N . GLY A 1 232 ? 19.328 -14.766 -23.997 1.00 70.62 232 GLY A N 1
ATOM 1706 C CA . GLY A 1 232 ? 19.261 -16.170 -24.421 1.00 70.62 232 GLY A CA 1
ATOM 1707 C C . GLY A 1 232 ? 18.320 -17.076 -23.615 1.00 70.62 232 GLY A C 1
ATOM 1708 O O . GLY A 1 232 ? 18.318 -18.281 -23.855 1.00 70.62 232 GLY A O 1
ATOM 1709 N N . GLY A 1 233 ? 17.499 -16.523 -22.711 1.00 64.44 233 GLY A N 1
ATOM 1710 C CA . GLY A 1 233 ? 16.414 -17.237 -22.020 1.00 64.44 233 GLY A CA 1
ATOM 1711 C C . GLY A 1 233 ? 16.852 -18.510 -21.280 1.00 64.44 233 GLY A C 1
ATOM 1712 O O . GLY A 1 233 ? 16.451 -19.610 -21.654 1.00 64.44 233 GLY A O 1
ATOM 1713 N N . ASP A 1 234 ? 17.665 -18.384 -20.230 1.00 62.31 234 ASP A N 1
ATOM 1714 C CA . ASP A 1 234 ? 18.224 -19.545 -19.529 1.00 62.31 234 ASP A CA 1
ATOM 1715 C C . ASP A 1 234 ? 17.284 -20.155 -18.460 1.00 62.31 234 ASP A C 1
ATOM 1717 O O . ASP A 1 234 ? 16.936 -19.546 -17.444 1.00 62.31 234 ASP A O 1
ATOM 1721 N N . LEU A 1 235 ? 16.909 -21.421 -18.672 1.00 56.22 235 LEU A N 1
ATOM 1722 C CA . LEU A 1 235 ? 16.149 -22.267 -17.740 1.00 56.22 235 LEU A CA 1
ATOM 1723 C C . LEU A 1 235 ? 16.956 -22.664 -16.486 1.00 56.22 235 LEU A C 1
ATOM 1725 O O . LEU A 1 235 ? 16.355 -22.963 -15.452 1.00 56.22 235 LEU A O 1
ATOM 1729 N N . GLY A 1 236 ? 18.292 -22.680 -16.558 1.00 57.47 236 GLY A N 1
ATOM 1730 C CA . GLY A 1 236 ? 19.177 -23.007 -15.436 1.00 57.47 236 GLY A CA 1
ATOM 1731 C C . GLY A 1 236 ? 19.168 -21.920 -14.365 1.00 57.47 236 GLY A C 1
ATOM 1732 O O . GLY A 1 236 ? 18.869 -22.195 -13.200 1.00 57.47 236 GLY A O 1
ATOM 1733 N N . THR A 1 237 ? 19.373 -20.673 -14.789 1.00 59.38 237 THR A N 1
ATOM 1734 C CA . THR A 1 237 ? 19.161 -19.476 -13.963 1.00 59.38 237 THR A CA 1
ATOM 1735 C C . THR A 1 237 ? 17.754 -19.476 -13.354 1.00 59.38 237 THR A C 1
ATOM 1737 O O . THR A 1 237 ? 17.597 -19.275 -12.152 1.00 59.38 237 THR A O 1
ATOM 1740 N N . ARG A 1 238 ? 16.724 -19.844 -14.132 1.00 62.34 238 ARG A N 1
ATOM 1741 C CA . ARG A 1 238 ? 15.338 -19.959 -13.643 1.00 62.34 238 ARG A CA 1
ATOM 1742 C C . ARG A 1 238 ? 15.157 -20.981 -12.514 1.00 62.34 238 ARG A C 1
ATOM 1744 O O . ARG A 1 238 ? 14.397 -20.712 -11.591 1.00 62.34 238 ARG A O 1
ATOM 1751 N N . MET A 1 239 ? 15.806 -22.146 -12.553 1.00 56.34 239 MET A N 1
ATOM 1752 C CA . MET A 1 239 ? 15.681 -23.142 -11.475 1.00 56.34 239 MET A CA 1
ATOM 1753 C C . MET A 1 239 ? 16.361 -22.695 -10.177 1.00 56.34 239 MET A C 1
ATOM 1755 O O . MET A 1 239 ? 15.820 -22.941 -9.099 1.00 56.34 239 MET A O 1
ATOM 1759 N N . ALA A 1 240 ? 17.520 -22.039 -10.274 1.00 63.16 240 ALA A N 1
ATOM 1760 C CA . ALA A 1 240 ? 18.225 -21.502 -9.112 1.00 63.16 240 ALA A CA 1
ATOM 1761 C C . ALA A 1 240 ? 17.440 -20.346 -8.471 1.00 63.16 240 ALA A C 1
ATOM 1763 O O . ALA A 1 240 ? 17.214 -20.352 -7.262 1.00 63.16 240 ALA A O 1
ATOM 1764 N N . VAL A 1 241 ? 16.925 -19.433 -9.300 1.00 61.97 241 VAL A N 1
ATOM 1765 C CA . VAL A 1 241 ? 16.082 -18.315 -8.864 1.00 61.97 241 VAL A CA 1
ATOM 1766 C C . VAL A 1 241 ? 14.782 -18.818 -8.228 1.00 61.97 241 VAL A C 1
ATOM 1768 O O . VAL A 1 241 ? 14.478 -18.431 -7.106 1.00 61.97 241 VAL A O 1
ATOM 1771 N N . LEU A 1 242 ? 14.066 -19.766 -8.849 1.00 68.12 242 LEU A N 1
ATOM 1772 C CA . LEU A 1 242 ? 12.847 -20.352 -8.263 1.00 68.12 242 LEU A CA 1
ATOM 1773 C C . LEU A 1 242 ? 13.102 -21.031 -6.908 1.00 68.12 242 LEU A C 1
ATOM 1775 O O . LEU A 1 242 ? 12.217 -21.055 -6.051 1.00 68.12 242 LEU A O 1
ATOM 1779 N N . ALA A 1 243 ? 14.282 -21.621 -6.703 1.00 64.19 243 ALA A N 1
ATOM 1780 C CA . ALA A 1 243 ? 14.638 -22.243 -5.431 1.00 64.19 243 ALA A CA 1
ATOM 1781 C C . ALA A 1 243 ? 14.868 -21.197 -4.328 1.00 64.19 243 ALA A C 1
ATOM 1783 O O . ALA A 1 243 ? 14.395 -21.381 -3.202 1.00 64.19 243 ALA A O 1
ATOM 1784 N N . GLU A 1 244 ? 15.538 -20.095 -4.660 1.00 68.56 244 GLU A N 1
ATOM 1785 C CA . GLU A 1 244 ? 15.749 -18.962 -3.756 1.00 68.56 244 GLU A CA 1
ATOM 1786 C C . GLU A 1 244 ? 14.426 -18.255 -3.422 1.00 68.56 244 GLU A C 1
ATOM 1788 O O . GLU A 1 244 ? 14.143 -17.970 -2.261 1.00 68.56 244 GLU A O 1
ATOM 1793 N N . GLU A 1 245 ? 13.538 -18.094 -4.400 1.00 61.06 245 GLU A N 1
ATOM 1794 C CA . GLU A 1 245 ? 12.198 -17.536 -4.199 1.00 61.06 245 GLU A CA 1
ATOM 1795 C C . GLU A 1 245 ? 11.303 -18.426 -3.352 1.00 61.06 245 GLU A C 1
ATOM 1797 O O . GLU A 1 245 ? 10.575 -17.946 -2.487 1.00 61.06 245 GLU A O 1
ATOM 1802 N N . ASN A 1 246 ? 11.344 -19.743 -3.565 1.00 66.56 246 ASN A N 1
ATOM 1803 C CA . ASN A 1 246 ? 10.590 -20.657 -2.719 1.00 66.56 246 ASN A CA 1
ATOM 1804 C C . ASN A 1 246 ? 11.075 -20.562 -1.266 1.00 66.56 246 ASN A C 1
ATOM 1806 O O . ASN A 1 246 ? 10.276 -20.685 -0.338 1.00 66.56 246 ASN A O 1
ATOM 1810 N N . HIS A 1 247 ? 12.370 -20.315 -1.064 1.00 65.19 247 HIS A N 1
ATOM 1811 C CA . HIS A 1 247 ? 12.933 -20.057 0.252 1.00 65.19 247 HIS A CA 1
ATOM 1812 C C . HIS A 1 247 ? 12.458 -18.714 0.831 1.00 65.19 247 HIS A C 1
ATOM 1814 O O . HIS A 1 247 ? 11.948 -18.697 1.953 1.00 65.19 247 HIS A O 1
ATOM 1820 N N . ALA A 1 248 ? 12.522 -17.626 0.059 1.00 68.75 248 ALA A N 1
ATOM 1821 C CA . ALA A 1 248 ? 12.049 -16.304 0.468 1.00 68.75 248 ALA A CA 1
ATOM 1822 C C . ALA A 1 248 ? 10.542 -16.297 0.785 1.00 68.75 248 ALA A C 1
ATOM 1824 O O . ALA A 1 248 ? 10.133 -15.798 1.829 1.00 68.75 248 ALA A O 1
ATOM 1825 N N . LEU A 1 249 ? 9.713 -16.952 -0.035 1.00 73.44 249 LEU A N 1
ATOM 1826 C CA . LEU A 1 249 ? 8.276 -17.111 0.209 1.00 73.44 249 LEU A CA 1
ATOM 1827 C C . LEU A 1 249 ? 7.993 -17.914 1.474 1.00 73.44 249 LEU A C 1
ATOM 1829 O O . LEU A 1 249 ? 7.087 -17.570 2.233 1.00 73.44 249 LEU A O 1
ATOM 1833 N N . ARG A 1 250 ? 8.754 -18.983 1.734 1.00 66.19 250 ARG A N 1
ATOM 1834 C CA . ARG A 1 250 ? 8.625 -19.740 2.988 1.00 66.19 250 ARG A CA 1
ATOM 1835 C C . ARG A 1 250 ? 8.978 -18.876 4.188 1.00 66.19 250 ARG A C 1
ATOM 1837 O O . ARG A 1 250 ? 8.268 -18.957 5.188 1.00 66.19 250 ARG A O 1
ATOM 1844 N N . LEU A 1 251 ? 10.024 -18.060 4.081 1.00 73.94 251 LEU A N 1
ATOM 1845 C CA . LEU A 1 251 ? 10.436 -17.137 5.131 1.00 73.94 251 LEU A CA 1
ATOM 1846 C C . LEU A 1 251 ? 9.375 -16.054 5.363 1.00 73.94 251 LEU A C 1
ATOM 1848 O O . LEU A 1 251 ? 8.939 -15.866 6.493 1.00 73.94 251 LEU A O 1
ATOM 1852 N N . ALA A 1 252 ? 8.873 -15.424 4.302 1.00 67.69 252 ALA A N 1
ATOM 1853 C CA . ALA A 1 252 ? 7.812 -14.424 4.375 1.00 67.69 252 ALA A CA 1
ATOM 1854 C C . ALA A 1 252 ? 6.516 -15.006 4.964 1.00 67.69 252 ALA A C 1
ATOM 1856 O O . ALA A 1 252 ? 5.932 -14.430 5.878 1.00 67.69 252 ALA A O 1
ATOM 1857 N N . HIS A 1 253 ? 6.091 -16.197 4.525 1.00 70.62 253 HIS A N 1
ATOM 1858 C CA . HIS A 1 253 ? 4.938 -16.889 5.111 1.00 70.62 253 HIS A CA 1
ATOM 1859 C C . HIS A 1 253 ? 5.158 -17.319 6.561 1.00 70.62 253 HIS A C 1
ATOM 1861 O O . HIS A 1 253 ? 4.183 -17.501 7.296 1.00 70.62 253 HIS A O 1
ATOM 1867 N N . TRP A 1 254 ? 6.400 -17.575 6.961 1.00 76.44 254 TRP A N 1
ATOM 1868 C CA . TRP A 1 254 ? 6.742 -17.884 8.343 1.00 76.44 254 TRP A CA 1
ATOM 1869 C C . TRP A 1 254 ? 6.639 -16.623 9.210 1.00 76.44 254 TRP A C 1
ATOM 1871 O O . TRP A 1 254 ? 5.893 -16.638 10.187 1.00 76.44 254 TRP A O 1
ATOM 1881 N N . LEU A 1 255 ? 7.241 -15.513 8.776 1.00 75.56 255 LEU A N 1
ATOM 1882 C CA . LEU A 1 255 ? 7.166 -14.211 9.448 1.00 75.56 255 LEU A CA 1
ATOM 1883 C C . LEU A 1 255 ? 5.729 -13.675 9.530 1.00 75.56 255 LEU A C 1
ATOM 1885 O O . LEU A 1 255 ? 5.306 -13.188 10.574 1.00 75.56 255 LEU A O 1
ATOM 1889 N N . LEU A 1 256 ? 4.936 -13.819 8.462 1.00 76.38 256 LEU A N 1
ATOM 1890 C CA . LEU A 1 256 ? 3.522 -13.439 8.465 1.00 76.38 256 LEU A CA 1
ATOM 1891 C C . LEU A 1 256 ? 2.728 -14.252 9.491 1.00 76.38 256 LEU A C 1
ATOM 1893 O O . LEU A 1 256 ? 1.897 -13.699 10.208 1.00 76.38 256 LEU A O 1
ATOM 1897 N N . ARG A 1 257 ? 2.984 -15.563 9.582 1.00 71.44 257 ARG A N 1
ATOM 1898 C CA . ARG A 1 257 ? 2.346 -16.419 10.590 1.00 71.44 257 ARG A CA 1
ATOM 1899 C C . ARG A 1 257 ? 2.743 -16.011 12.002 1.00 71.44 257 ARG A C 1
ATOM 1901 O O . ARG A 1 257 ? 1.878 -15.967 12.869 1.00 71.44 257 ARG A O 1
ATOM 1908 N N . GLU A 1 258 ? 4.011 -15.691 12.224 1.00 73.94 258 GLU A N 1
ATOM 1909 C CA . GLU A 1 258 ? 4.498 -15.205 13.515 1.00 73.94 258 GLU A CA 1
ATOM 1910 C C . GLU A 1 258 ? 3.828 -13.877 13.898 1.00 73.94 258 GLU A C 1
ATOM 1912 O O . GLU A 1 258 ? 3.274 -13.758 14.991 1.00 73.94 258 GLU A O 1
ATOM 1917 N N . ARG A 1 259 ? 3.736 -12.928 12.959 1.00 77.19 259 ARG A N 1
ATOM 1918 C CA . ARG A 1 259 ? 3.007 -11.668 13.146 1.00 77.19 259 ARG A CA 1
ATOM 1919 C C . ARG A 1 259 ? 1.529 -11.895 13.457 1.00 77.19 259 ARG A C 1
ATOM 1921 O O . ARG A 1 259 ? 1.031 -11.334 14.426 1.00 77.19 259 ARG A O 1
ATOM 1928 N N . MET A 1 260 ? 0.837 -12.736 12.687 1.00 72.19 260 MET A N 1
ATOM 1929 C CA . MET A 1 260 ? -0.574 -13.057 12.931 1.00 72.19 260 MET A CA 1
ATOM 1930 C C . MET A 1 260 ? -0.789 -13.697 14.305 1.00 72.19 260 MET A C 1
ATOM 1932 O O . MET A 1 260 ? -1.813 -13.449 14.936 1.00 72.19 260 MET A O 1
ATOM 1936 N N . LEU A 1 261 ? 0.155 -14.512 14.789 1.00 74.56 261 LEU A N 1
ATOM 1937 C CA . LEU A 1 261 ? 0.092 -15.076 16.138 1.00 74.56 261 LEU A CA 1
ATOM 1938 C C . LEU A 1 261 ? 0.239 -13.990 17.205 1.00 74.56 261 LEU A C 1
ATOM 1940 O O . LEU A 1 261 ? -0.559 -13.970 18.139 1.00 74.56 261 LEU A O 1
ATOM 1944 N N . VAL A 1 262 ? 1.192 -13.068 17.044 1.00 76.44 262 VAL A N 1
ATOM 1945 C CA . VAL A 1 262 ? 1.391 -11.941 17.969 1.00 76.44 262 VAL A CA 1
ATOM 1946 C C . VAL A 1 262 ? 0.190 -10.995 17.961 1.00 76.44 262 VAL A C 1
ATOM 1948 O O . VAL A 1 262 ? -0.296 -10.618 19.023 1.00 76.44 262 VAL A O 1
ATOM 1951 N N . GLU A 1 263 ? -0.337 -10.641 16.789 1.00 71.00 263 GLU A N 1
ATOM 1952 C CA . GLU A 1 263 ? -1.528 -9.794 16.657 1.00 71.00 263 GLU A CA 1
ATOM 1953 C C . GLU A 1 263 ? -2.761 -10.481 17.247 1.00 71.00 263 GLU A C 1
ATOM 1955 O O . GLU A 1 263 ? -3.494 -9.870 18.024 1.00 71.00 263 GLU A O 1
ATOM 1960 N N . ARG A 1 264 ? -2.958 -11.776 16.971 1.00 74.62 264 ARG A N 1
ATOM 1961 C CA . ARG A 1 264 ? -4.034 -12.553 17.591 1.00 74.62 264 ARG A CA 1
ATOM 1962 C C . ARG A 1 264 ? -3.879 -12.588 19.106 1.00 74.62 264 ARG A C 1
ATOM 1964 O O . ARG A 1 264 ? -4.867 -12.391 19.797 1.00 74.62 264 ARG A O 1
ATOM 1971 N N . GLN A 1 265 ? -2.678 -12.807 19.632 1.00 75.31 265 GLN A N 1
ATOM 1972 C CA . GLN A 1 265 ? -2.437 -12.803 21.074 1.00 75.31 265 GLN A CA 1
ATOM 1973 C C . GLN A 1 265 ? -2.716 -11.421 21.683 1.00 75.31 265 GLN A C 1
ATOM 1975 O O . GLN A 1 265 ? -3.408 -11.326 22.695 1.00 75.31 265 GLN A O 1
ATOM 1980 N N . ARG A 1 266 ? -2.279 -10.349 21.012 1.00 74.88 266 ARG A N 1
ATOM 1981 C CA . ARG A 1 266 ? -2.533 -8.958 21.407 1.00 74.88 266 ARG A CA 1
ATOM 1982 C C . ARG A 1 266 ? -4.016 -8.592 21.397 1.00 74.88 266 ARG A C 1
ATOM 1984 O O . ARG A 1 266 ? -4.406 -7.733 22.173 1.00 74.88 266 ARG A O 1
ATOM 1991 N N . LEU A 1 267 ? -4.828 -9.202 20.535 1.00 77.88 267 LEU A N 1
ATOM 1992 C CA . LEU A 1 267 ? -6.277 -8.972 20.475 1.00 77.88 267 LEU A CA 1
ATOM 1993 C C . LEU A 1 267 ? -7.068 -9.900 21.407 1.00 77.88 267 LEU A C 1
ATOM 1995 O O . LEU A 1 267 ? -8.116 -9.507 21.912 1.00 77.88 267 LEU A O 1
ATOM 1999 N N . VAL A 1 268 ? -6.578 -11.118 21.652 1.00 81.44 268 VAL A N 1
ATOM 2000 C CA . VAL A 1 268 ? -7.241 -12.100 22.521 1.00 81.44 268 VAL A CA 1
ATOM 2001 C C . VAL A 1 268 ? -7.173 -11.683 23.987 1.00 81.44 268 VAL A C 1
ATOM 2003 O O . VAL A 1 268 ? -8.180 -11.833 24.671 1.00 81.44 268 VAL A O 1
ATOM 2006 N N . GLU A 1 269 ? -6.051 -11.136 24.468 1.00 77.06 269 GLU A N 1
ATOM 2007 C CA . GLU A 1 269 ? -5.926 -10.725 25.878 1.00 77.06 269 GLU A CA 1
ATOM 2008 C C . GLU A 1 269 ? -6.936 -9.616 26.255 1.00 77.06 269 GLU A C 1
ATOM 2010 O O . GLU A 1 269 ? -7.717 -9.832 27.185 1.00 77.06 269 GLU A O 1
ATOM 2015 N N . PRO A 1 270 ? -7.050 -8.495 25.502 1.00 83.69 270 PRO A N 1
ATOM 2016 C CA . PRO A 1 270 ? -8.049 -7.459 25.776 1.00 83.69 270 PRO A CA 1
ATOM 2017 C C . PRO A 1 270 ? -9.483 -7.948 25.555 1.00 83.69 270 PRO A C 1
ATOM 2019 O O . PRO A 1 270 ? -10.401 -7.548 26.268 1.00 83.69 270 PRO A O 1
ATOM 2022 N N . LEU A 1 271 ? -9.710 -8.841 24.584 1.00 84.00 271 LEU A N 1
ATOM 2023 C CA . LEU A 1 271 ? -11.034 -9.428 24.377 1.00 84.00 271 LEU A CA 1
ATOM 2024 C C . LEU A 1 271 ? -11.443 -10.327 25.556 1.00 84.00 271 LEU A C 1
ATOM 2026 O O . LEU A 1 271 ? -12.587 -10.295 25.999 1.00 84.00 271 LEU A O 1
ATOM 2030 N N . ALA A 1 272 ? -10.510 -11.113 26.095 1.00 84.25 272 ALA A N 1
ATOM 2031 C CA . ALA A 1 272 ? -10.751 -11.940 27.271 1.00 84.25 272 ALA A CA 1
ATOM 2032 C C . ALA A 1 272 ? -10.960 -11.093 28.535 1.00 84.25 272 ALA A C 1
ATOM 2034 O O . ALA A 1 272 ? -11.736 -11.481 29.407 1.00 84.25 272 ALA A O 1
ATOM 2035 N N . GLU A 1 273 ? -10.278 -9.953 28.649 1.00 89.06 273 GLU A N 1
ATOM 2036 C CA . GLU A 1 273 ? -10.483 -8.984 29.727 1.00 89.06 273 GLU A CA 1
ATOM 2037 C C . GLU A 1 273 ? -11.860 -8.320 29.639 1.00 89.06 273 GLU A C 1
ATOM 2039 O O . GLU A 1 273 ? -12.636 -8.416 30.584 1.00 89.06 273 GLU A O 1
ATOM 2044 N N . THR A 1 274 ? -12.238 -7.789 28.475 1.00 89.88 274 THR A N 1
ATOM 2045 C CA . THR A 1 274 ? -13.575 -7.201 28.261 1.00 89.88 274 THR A CA 1
ATOM 2046 C C . THR A 1 274 ? -14.713 -8.208 28.458 1.00 89.88 274 THR A C 1
ATOM 2048 O O . THR A 1 274 ? -15.790 -7.846 28.933 1.00 89.88 274 THR A O 1
ATOM 2051 N N . TRP A 1 275 ? -14.508 -9.492 28.140 1.00 90.19 275 TRP A N 1
ATOM 2052 C CA . TRP A 1 275 ? -15.479 -10.542 28.471 1.00 90.19 275 TRP A CA 1
ATOM 2053 C C . TRP A 1 275 ? -15.578 -10.809 29.975 1.00 90.19 275 TRP A C 1
ATOM 2055 O O . TRP A 1 275 ? -16.694 -10.974 30.464 1.00 90.19 275 TRP A O 1
ATOM 2065 N N . ARG A 1 276 ? -14.457 -10.801 30.710 1.00 93.88 276 ARG A N 1
ATOM 2066 C CA . ARG A 1 276 ? -14.464 -10.905 32.179 1.00 93.88 276 ARG A CA 1
ATOM 2067 C C . ARG A 1 276 ? -15.195 -9.727 32.818 1.00 93.88 276 ARG A C 1
ATOM 2069 O O . ARG A 1 276 ? -16.091 -9.954 33.620 1.00 93.88 276 ARG A O 1
ATOM 2076 N N . GLU A 1 277 ? -14.892 -8.501 32.396 1.00 93.62 277 GLU A N 1
ATOM 2077 C CA . GLU A 1 277 ? -15.571 -7.288 32.878 1.00 93.62 277 GLU A CA 1
ATOM 2078 C C . GLU A 1 277 ? -17.082 -7.336 32.615 1.00 93.62 277 GLU A C 1
ATOM 2080 O O . GLU A 1 277 ? -17.887 -6.986 33.479 1.00 93.62 277 GLU A O 1
ATOM 2085 N N . ARG A 1 278 ? -17.491 -7.814 31.431 1.00 94.81 278 ARG A N 1
ATOM 2086 C CA . ARG A 1 278 ? -18.908 -8.015 31.106 1.00 94.81 278 ARG A CA 1
ATOM 2087 C C . ARG A 1 278 ? -19.562 -9.015 32.057 1.00 94.81 278 ARG A C 1
ATOM 2089 O O . ARG A 1 278 ? -20.669 -8.756 32.522 1.00 94.81 278 ARG A O 1
ATOM 2096 N N . ASP A 1 279 ? -18.927 -10.158 32.294 1.00 95.44 279 ASP A N 1
ATOM 2097 C CA . ASP A 1 279 ? -19.497 -11.218 33.128 1.00 95.44 279 ASP A CA 1
ATOM 2098 C C . ASP A 1 279 ? -19.604 -10.772 34.596 1.00 95.44 279 ASP A C 1
ATOM 2100 O O . ASP A 1 279 ? -20.661 -10.938 35.205 1.00 95.44 279 ASP A O 1
ATOM 2104 N N . GLU A 1 280 ? -18.587 -10.080 35.119 1.00 95.94 280 GLU A N 1
ATOM 2105 C CA . GLU A 1 280 ? -18.622 -9.455 36.448 1.00 95.94 280 GLU A CA 1
ATOM 2106 C C . GLU A 1 280 ? -19.755 -8.424 36.568 1.00 95.94 280 GLU A C 1
ATOM 2108 O O . GLU A 1 280 ? -20.523 -8.450 37.533 1.00 95.94 280 GLU A O 1
ATOM 2113 N N . ALA A 1 281 ? -19.930 -7.561 35.561 1.00 93.81 281 ALA A N 1
ATOM 2114 C CA . ALA A 1 281 ? -21.012 -6.579 35.541 1.00 93.81 281 ALA A CA 1
ATOM 2115 C C . ALA A 1 281 ? -22.406 -7.234 35.476 1.00 93.81 281 ALA A C 1
ATOM 2117 O O . ALA A 1 281 ? -23.373 -6.723 36.052 1.00 93.81 281 ALA A O 1
ATOM 2118 N N . VAL A 1 282 ? -22.537 -8.369 34.781 1.00 96.56 282 VAL A N 1
ATOM 2119 C CA . VAL A 1 282 ? -23.788 -9.139 34.719 1.00 96.56 282 VAL A CA 1
ATOM 2120 C C . VAL A 1 282 ? -24.120 -9.754 36.079 1.00 96.56 282 VAL A C 1
ATOM 2122 O O . VAL A 1 282 ? -25.273 -9.651 36.517 1.00 96.56 282 VAL A O 1
ATOM 2125 N N . ASP A 1 283 ? -23.132 -10.330 36.761 1.00 97.06 283 ASP A N 1
ATOM 2126 C CA . ASP A 1 283 ? -23.294 -10.922 38.091 1.00 97.06 283 ASP A CA 1
ATOM 2127 C C . ASP A 1 283 ? -23.612 -9.860 39.152 1.00 97.06 283 ASP A C 1
ATOM 2129 O O . ASP A 1 283 ? -24.538 -10.034 39.954 1.00 97.06 283 ASP A O 1
ATOM 2133 N N . GLU A 1 284 ? -22.932 -8.710 39.116 1.00 96.50 284 GLU A N 1
ATOM 2134 C CA . GLU A 1 284 ? -23.237 -7.575 39.991 1.00 96.50 284 GLU A CA 1
ATOM 2135 C C . GLU A 1 284 ? -24.674 -7.081 39.767 1.00 96.50 284 GLU A C 1
ATOM 2137 O O . GLU A 1 284 ? -25.448 -6.918 40.718 1.00 96.50 284 GLU A O 1
ATOM 2142 N N . ALA A 1 285 ? -25.083 -6.915 38.506 1.00 95.44 285 ALA A N 1
ATOM 2143 C CA . ALA A 1 285 ? -26.441 -6.506 38.168 1.00 95.44 285 ALA A CA 1
ATOM 2144 C C . ALA A 1 285 ? -27.494 -7.532 38.624 1.00 95.44 285 ALA A C 1
ATOM 2146 O O . ALA A 1 285 ? -28.609 -7.147 38.990 1.00 95.44 285 ALA A O 1
ATOM 2147 N N . ALA A 1 286 ? -27.184 -8.831 38.610 1.00 97.19 286 ALA A N 1
ATOM 2148 C CA . ALA A 1 286 ? -28.058 -9.864 39.161 1.00 97.19 286 ALA A CA 1
ATOM 2149 C C . ALA A 1 286 ? -28.179 -9.740 40.691 1.00 97.19 286 ALA A C 1
ATOM 2151 O O . ALA A 1 286 ? -29.298 -9.667 41.208 1.00 97.19 286 ALA A O 1
ATOM 2152 N N . GLY A 1 287 ? -27.054 -9.596 41.399 1.00 96.88 287 GLY A N 1
ATOM 2153 C CA . GLY A 1 287 ? -27.029 -9.421 42.854 1.00 96.88 287 GLY A CA 1
ATOM 2154 C C . GLY A 1 287 ? -27.777 -8.169 43.326 1.00 96.88 287 GLY A C 1
ATOM 2155 O O . GLY A 1 287 ? -28.545 -8.219 44.292 1.00 96.88 287 GLY A O 1
ATOM 2156 N N . LEU A 1 288 ? -27.632 -7.049 42.611 1.00 95.88 288 LEU A N 1
ATOM 2157 C CA . LEU A 1 288 ? -28.370 -5.814 42.892 1.00 95.88 288 LEU A CA 1
ATOM 2158 C C . LEU A 1 288 ? -29.881 -5.976 42.679 1.00 95.88 288 LEU A C 1
ATOM 2160 O O . LEU A 1 288 ? -30.673 -5.462 43.474 1.00 95.88 288 LEU A O 1
ATOM 2164 N N . ARG A 1 289 ? -30.308 -6.710 41.642 1.00 96.62 289 ARG A N 1
ATOM 2165 C CA . ARG A 1 289 ? -31.734 -7.001 41.410 1.00 96.62 289 ARG A CA 1
ATOM 2166 C C . ARG A 1 289 ? -32.325 -7.843 42.536 1.00 96.62 289 ARG A C 1
ATOM 2168 O O . ARG A 1 289 ? -33.421 -7.527 42.995 1.00 96.62 289 ARG A O 1
ATOM 2175 N N . ASP A 1 290 ? -31.612 -8.858 43.010 1.00 97.56 290 ASP A N 1
ATOM 2176 C CA . ASP A 1 290 ? -32.080 -9.693 44.121 1.00 97.56 290 ASP A CA 1
ATOM 2177 C C . ASP A 1 290 ? -32.156 -8.913 45.431 1.00 97.56 290 ASP A C 1
ATOM 2179 O O . ASP A 1 290 ? -33.158 -8.992 46.146 1.00 97.56 290 ASP A O 1
ATOM 2183 N N . ARG A 1 291 ? -31.161 -8.065 45.709 1.00 95.81 291 ARG A N 1
ATOM 2184 C CA . ARG A 1 291 ? -31.190 -7.202 46.893 1.00 95.81 291 ARG A CA 1
ATOM 2185 C C . ARG A 1 291 ? -32.324 -6.182 46.841 1.00 95.81 291 ARG A C 1
ATOM 2187 O O . ARG A 1 291 ? -32.975 -5.956 47.857 1.00 95.81 291 ARG A O 1
ATOM 2194 N N . ASN A 1 292 ? -32.611 -5.617 45.668 1.00 95.81 292 ASN A N 1
ATOM 2195 C CA . ASN A 1 292 ? -33.764 -4.737 45.475 1.00 95.81 292 ASN A CA 1
ATOM 2196 C C . ASN A 1 292 ? -35.097 -5.462 45.697 1.00 95.81 292 ASN A C 1
ATOM 2198 O O . ASN A 1 292 ? -35.994 -4.889 46.313 1.00 95.81 292 ASN A O 1
ATOM 2202 N N . ARG A 1 293 ? -35.232 -6.718 45.251 1.00 97.56 293 ARG A N 1
ATOM 2203 C CA . ARG A 1 293 ? -36.432 -7.533 45.520 1.00 97.56 293 ARG A CA 1
ATOM 2204 C C . ARG A 1 293 ? -36.621 -7.780 47.014 1.00 97.56 293 ARG A C 1
ATOM 2206 O O . ARG A 1 293 ? -37.731 -7.643 47.518 1.00 97.56 293 ARG A O 1
ATOM 2213 N N . GLU A 1 294 ? -35.545 -8.102 47.725 1.00 97.25 294 GLU A N 1
ATOM 2214 C CA . GLU A 1 294 ? -35.604 -8.331 49.169 1.00 97.25 294 GLU A CA 1
ATOM 2215 C C . GLU A 1 294 ? -35.936 -7.047 49.941 1.00 97.25 294 GLU A C 1
ATOM 2217 O O . GLU A 1 294 ? -36.794 -7.064 50.821 1.00 97.25 294 GLU A O 1
ATOM 2222 N N . LEU A 1 295 ? -35.325 -5.916 49.578 1.00 96.19 295 LEU A N 1
ATOM 2223 C CA . LEU A 1 295 ? -35.654 -4.616 50.169 1.00 96.19 295 LEU A CA 1
ATOM 2224 C C . LEU A 1 295 ? -37.107 -4.212 49.893 1.00 96.19 295 LEU A C 1
ATOM 2226 O O . LEU A 1 295 ? -37.769 -3.684 50.784 1.00 96.19 295 LEU A O 1
ATOM 2230 N N . ALA A 1 296 ? -37.627 -4.484 48.693 1.00 96.38 296 ALA A N 1
ATOM 2231 C CA . ALA A 1 296 ? -39.034 -4.252 48.374 1.00 96.38 296 ALA A CA 1
ATOM 2232 C C . ALA A 1 296 ? -39.956 -5.088 49.277 1.00 96.38 296 ALA A C 1
ATOM 2234 O O . ALA A 1 296 ? -40.872 -4.539 49.886 1.00 96.38 296 ALA A O 1
ATOM 2235 N N . ARG A 1 297 ? -39.651 -6.380 49.460 1.00 96.94 297 ARG A N 1
ATOM 2236 C CA . ARG A 1 297 ? -40.391 -7.279 50.360 1.00 96.94 297 ARG A CA 1
ATOM 2237 C C . ARG A 1 297 ? -40.365 -6.798 51.815 1.00 96.94 297 ARG A C 1
ATOM 2239 O O . ARG A 1 297 ? -41.396 -6.793 52.482 1.00 96.94 297 ARG A O 1
ATOM 2246 N N . GLN A 1 298 ? -39.202 -6.367 52.305 1.00 96.06 298 GLN A N 1
ATOM 2247 C CA . GLN A 1 298 ? -39.056 -5.823 53.661 1.00 96.06 298 GLN A CA 1
ATOM 2248 C C . GLN A 1 298 ? -39.844 -4.522 53.841 1.00 96.06 298 GLN A C 1
ATOM 2250 O O . GLN A 1 298 ? -40.504 -4.341 54.863 1.00 96.06 298 GLN A O 1
ATOM 2255 N N . ASN A 1 299 ? -39.815 -3.635 52.844 1.00 95.94 299 ASN A N 1
ATOM 2256 C CA . ASN A 1 299 ? -40.600 -2.403 52.859 1.00 95.94 299 ASN A CA 1
ATOM 2257 C C . ASN A 1 299 ? -42.106 -2.687 52.879 1.00 95.94 299 ASN A C 1
ATOM 2259 O O . ASN A 1 299 ? -42.822 -2.048 53.647 1.00 95.94 299 ASN A O 1
ATOM 2263 N N . GLU A 1 300 ? -42.586 -3.656 52.097 1.00 97.12 300 GLU A N 1
ATOM 2264 C CA . GLU A 1 300 ? -43.990 -4.089 52.120 1.00 97.12 300 GLU A CA 1
ATOM 2265 C C . GLU A 1 300 ? -44.394 -4.647 53.492 1.00 97.12 300 GLU A C 1
ATOM 2267 O O . GLU A 1 300 ? -45.440 -4.280 54.030 1.00 97.12 300 GLU A O 1
ATOM 2272 N N . GLU A 1 301 ? -43.550 -5.482 54.106 1.00 97.31 301 GLU A N 1
ATOM 2273 C CA . GLU A 1 301 ? -43.813 -6.043 55.433 1.00 97.31 301 GLU A CA 1
ATOM 2274 C C . GLU A 1 301 ? -43.839 -4.961 56.525 1.00 97.31 301 GLU A C 1
ATOM 2276 O O . GLU A 1 301 ? -44.732 -4.948 57.377 1.00 97.31 301 GLU A O 1
ATOM 2281 N N . LEU A 1 302 ? -42.886 -4.025 56.498 1.00 96.06 302 LEU A N 1
ATOM 2282 C CA . LEU A 1 302 ? -42.849 -2.895 57.428 1.00 96.06 302 LEU A CA 1
ATOM 2283 C C . LEU A 1 302 ? -44.054 -1.970 57.239 1.00 96.06 302 LEU A C 1
ATOM 2285 O O . LEU A 1 302 ? -44.659 -1.561 58.231 1.00 96.06 302 LEU A O 1
ATOM 2289 N N . ALA A 1 303 ? -44.438 -1.684 55.993 1.00 96.50 303 ALA A N 1
ATOM 2290 C CA . ALA A 1 303 ? -45.625 -0.895 55.684 1.00 96.50 303 ALA A CA 1
ATOM 2291 C C . ALA A 1 303 ? -46.901 -1.570 56.214 1.00 96.50 303 ALA A C 1
ATOM 2293 O O . ALA A 1 303 ? -47.732 -0.907 56.835 1.00 96.50 303 ALA A O 1
ATOM 2294 N N . ALA A 1 304 ? -47.032 -2.891 56.056 1.00 96.12 304 ALA A N 1
ATOM 2295 C CA . ALA A 1 304 ? -48.161 -3.650 56.593 1.00 96.12 304 ALA A CA 1
ATOM 2296 C C . ALA A 1 304 ? -48.206 -3.625 58.132 1.00 96.12 304 ALA A C 1
ATOM 2298 O O . ALA A 1 304 ? -49.274 -3.439 58.719 1.00 96.12 304 ALA A O 1
ATOM 2299 N N . ARG A 1 305 ? -47.052 -3.764 58.801 1.00 96.25 305 ARG A N 1
ATOM 2300 C CA . ARG A 1 305 ? -46.953 -3.670 60.268 1.00 96.25 305 ARG A CA 1
ATOM 2301 C C . ARG A 1 305 ? -47.315 -2.277 60.777 1.00 96.25 305 ARG A C 1
ATOM 2303 O O . ARG A 1 305 ? -48.057 -2.174 61.751 1.00 96.25 305 ARG A O 1
ATOM 2310 N N . LEU A 1 306 ? -46.827 -1.222 60.122 1.00 96.50 306 LEU A N 1
ATOM 2311 C CA . LEU A 1 306 ? -47.181 0.159 60.458 1.00 96.50 306 LEU A CA 1
ATOM 2312 C C . LEU A 1 306 ? -48.685 0.390 60.308 1.00 96.50 306 LEU A C 1
ATOM 2314 O O . LEU A 1 306 ? -49.314 0.840 61.260 1.00 96.50 306 LEU A O 1
ATOM 2318 N N . ALA A 1 307 ? -49.275 -0.013 59.180 1.00 95.88 307 ALA A N 1
ATOM 2319 C CA . ALA A 1 307 ? -50.714 0.108 58.952 1.00 95.88 307 ALA A CA 1
ATOM 2320 C C . ALA A 1 307 ? -51.542 -0.653 60.005 1.00 95.88 307 ALA A C 1
ATOM 2322 O O . ALA A 1 307 ? -52.578 -0.167 60.464 1.00 95.88 307 ALA A O 1
ATOM 2323 N N . HIS A 1 308 ? -51.082 -1.835 60.430 1.00 96.19 308 HIS A N 1
ATOM 2324 C CA . HIS A 1 308 ? -51.729 -2.597 61.496 1.00 96.19 308 HIS A CA 1
ATOM 2325 C C . HIS A 1 308 ? -51.677 -1.861 62.842 1.00 96.19 308 HIS A C 1
ATOM 2327 O O . HIS A 1 308 ? -52.717 -1.673 63.470 1.00 96.19 308 HIS A O 1
ATOM 2333 N N . VAL A 1 309 ? -50.497 -1.386 63.255 1.00 96.44 309 VAL A N 1
ATOM 2334 C CA . VAL A 1 309 ? -50.325 -0.629 64.507 1.00 96.44 309 VAL A CA 1
ATOM 2335 C C . VAL A 1 309 ? -51.120 0.677 64.481 1.00 96.44 309 VAL A C 1
ATOM 2337 O O . VAL A 1 309 ? -51.743 1.032 65.478 1.00 96.44 309 VAL A O 1
ATOM 2340 N N . GLU A 1 310 ? -51.154 1.385 63.351 1.00 95.88 310 GLU A N 1
ATOM 2341 C CA . GLU A 1 310 ? -51.979 2.585 63.174 1.00 95.88 310 GLU A CA 1
ATOM 2342 C C . GLU A 1 310 ? -53.473 2.272 63.321 1.00 95.88 310 GLU A C 1
ATOM 2344 O O . GLU A 1 310 ? -54.198 3.010 63.996 1.00 95.88 310 GLU A O 1
ATOM 2349 N N . SER A 1 311 ? -53.934 1.152 62.757 1.00 94.50 311 SER A N 1
ATOM 2350 C CA . SER A 1 311 ? -55.309 0.675 62.927 1.00 94.50 311 SER A CA 1
ATOM 2351 C C . SER A 1 311 ? -55.619 0.333 64.387 1.00 94.50 311 SER A C 1
ATOM 2353 O O . SER A 1 311 ? -56.662 0.742 64.902 1.00 94.50 311 SER A O 1
ATOM 2355 N N . GLU A 1 312 ? -54.734 -0.389 65.080 1.00 95.75 312 GLU A N 1
ATOM 2356 C CA . GLU A 1 312 ? -54.902 -0.716 66.502 1.00 95.75 312 GLU A CA 1
ATOM 2357 C C . GLU A 1 312 ? -54.900 0.536 67.383 1.00 95.75 312 GLU A C 1
ATOM 2359 O O . GLU A 1 312 ? -55.749 0.677 68.266 1.00 95.75 312 GLU A O 1
ATOM 2364 N N . LEU A 1 313 ? -53.994 1.482 67.119 1.00 92.88 313 LEU A N 1
ATOM 2365 C CA . LEU A 1 313 ? -53.921 2.757 67.828 1.00 92.88 313 LEU A CA 1
ATOM 2366 C C . LEU A 1 313 ? -55.207 3.565 67.631 1.00 92.88 313 LEU A C 1
ATOM 2368 O O . LEU A 1 313 ? -55.757 4.087 68.601 1.00 92.88 313 LEU A O 1
ATOM 2372 N N . SER A 1 314 ? -55.706 3.644 66.396 1.00 91.25 314 SER A N 1
ATOM 2373 C CA . SER A 1 314 ? -56.967 4.313 66.067 1.00 91.25 314 SER A CA 1
ATOM 2374 C C . SER A 1 314 ? -58.157 3.654 66.780 1.00 91.25 314 SER A C 1
ATOM 2376 O O . SER A 1 314 ? -58.976 4.335 67.406 1.00 91.25 314 SER A O 1
ATOM 2378 N N . ALA A 1 315 ? -58.210 2.317 66.797 1.00 91.38 315 ALA A N 1
ATOM 2379 C CA . ALA A 1 315 ? -59.222 1.561 67.532 1.00 91.38 315 ALA A CA 1
ATOM 2380 C C . ALA A 1 315 ? -59.148 1.816 69.048 1.00 91.38 315 ALA A C 1
ATOM 2382 O O . ALA A 1 315 ? -60.174 2.079 69.684 1.00 91.38 315 ALA A O 1
ATOM 2383 N N . TRP A 1 316 ? -57.943 1.805 69.629 1.00 90.62 316 TRP A N 1
ATOM 2384 C CA . TRP A 1 316 ? -57.708 2.092 71.045 1.00 90.62 316 TRP A CA 1
ATOM 2385 C C . TRP A 1 316 ? -58.127 3.519 71.414 1.00 90.62 316 TRP A C 1
ATOM 2387 O O . TRP A 1 316 ? -58.848 3.710 72.397 1.00 90.62 316 TRP A O 1
ATOM 2397 N N . GLN A 1 317 ? -57.770 4.515 70.598 1.00 86.75 317 GLN A N 1
ATOM 2398 C CA . GLN A 1 317 ? -58.205 5.907 70.768 1.00 86.75 317 GLN A CA 1
ATOM 2399 C C . GLN A 1 317 ? -59.735 6.057 70.702 1.00 86.75 317 GLN A C 1
ATOM 2401 O O . GLN A 1 317 ? -60.304 6.894 71.408 1.00 86.75 317 GLN A O 1
ATOM 2406 N N . GLY A 1 318 ? -60.414 5.225 69.907 1.00 83.56 318 GLY A N 1
ATOM 2407 C CA . GLY A 1 318 ? -61.874 5.179 69.804 1.00 83.56 318 GLY A CA 1
ATOM 2408 C C . GLY A 1 318 ? -62.593 4.569 71.016 1.00 83.56 318 GLY A C 1
ATOM 2409 O O . GLY A 1 318 ? -63.809 4.746 71.165 1.00 83.56 318 GLY A O 1
ATOM 2410 N N . THR A 1 319 ? -61.883 3.876 71.913 1.00 88.44 319 THR A N 1
ATOM 2411 C CA . THR A 1 319 ? -62.495 3.269 73.105 1.00 88.44 319 THR A CA 1
ATOM 2412 C C . THR A 1 319 ? -62.984 4.322 74.100 1.00 88.44 319 THR A C 1
ATOM 2414 O O . THR A 1 319 ? -62.397 5.392 74.258 1.00 88.44 319 THR A O 1
ATOM 2417 N N . LYS A 1 320 ? -64.066 4.015 74.835 1.00 75.88 320 LYS A N 1
ATOM 2418 C CA . LYS A 1 320 ? -64.662 4.941 75.819 1.00 75.88 320 LYS A CA 1
ATOM 2419 C C . LYS A 1 320 ? -63.627 5.438 76.845 1.00 75.88 320 LYS A C 1
ATOM 2421 O O . LYS A 1 320 ? -63.588 6.629 77.125 1.00 75.88 320 LYS A O 1
ATOM 2426 N N . LEU A 1 321 ? -62.759 4.568 77.360 1.00 78.25 321 LEU A N 1
ATOM 2427 C CA . LEU A 1 321 ? -61.728 4.935 78.344 1.00 78.25 321 LEU A CA 1
ATOM 2428 C C . LEU A 1 321 ? -60.807 6.068 77.855 1.00 78.25 321 LEU A C 1
ATOM 2430 O O . LEU A 1 321 ? -60.599 7.053 78.566 1.00 78.25 321 LEU A O 1
ATOM 2434 N N . VAL A 1 322 ? -60.295 5.966 76.628 1.00 77.81 322 VAL A N 1
ATOM 2435 C CA . VAL A 1 322 ? -59.387 6.971 76.047 1.00 77.81 322 VAL A CA 1
ATOM 2436 C C . VAL A 1 322 ? -60.159 8.196 75.549 1.00 77.81 322 VAL A C 1
ATOM 2438 O O . VAL A 1 322 ? -59.752 9.341 75.750 1.00 77.81 322 VAL A O 1
ATOM 2441 N N . ARG A 1 323 ? -61.345 7.976 74.979 1.00 77.81 323 ARG A N 1
ATOM 2442 C CA . ARG A 1 323 ? -62.222 9.038 74.478 1.00 77.81 323 ARG A CA 1
ATOM 2443 C C . ARG A 1 323 ? -62.707 9.984 75.578 1.00 77.81 323 ARG A C 1
ATOM 2445 O O . ARG A 1 323 ? -62.837 11.179 75.329 1.00 77.81 323 ARG A O 1
ATOM 2452 N N . TRP A 1 324 ? -62.962 9.476 76.784 1.00 77.12 324 TRP A N 1
ATOM 2453 C CA . TRP A 1 324 ? -63.422 10.283 77.920 1.00 77.12 324 TRP A CA 1
ATOM 2454 C C . TRP A 1 324 ? -62.283 10.834 78.784 1.00 77.12 324 TRP A C 1
ATOM 2456 O O . TRP A 1 324 ? -62.506 11.806 79.499 1.00 77.12 324 TRP A O 1
ATOM 2466 N N . THR A 1 325 ? -61.058 10.302 78.700 1.00 80.00 325 THR A N 1
ATOM 2467 C CA . THR A 1 325 ? -59.935 10.792 79.525 1.00 80.00 325 THR A CA 1
ATOM 2468 C C . THR A 1 325 ? -59.487 12.200 79.151 1.00 80.00 325 THR A C 1
ATOM 2470 O O . THR A 1 325 ? -59.145 12.959 80.052 1.00 80.00 325 THR A O 1
ATOM 2473 N N . ARG A 1 326 ? -59.520 12.596 77.871 1.00 71.50 326 ARG A N 1
ATOM 2474 C CA . ARG A 1 326 ? -59.168 13.971 77.460 1.00 71.50 326 ARG A CA 1
ATOM 2475 C C . ARG A 1 326 ? -60.223 15.005 77.915 1.00 71.50 326 ARG A C 1
ATOM 2477 O O . ARG A 1 326 ? -59.833 15.929 78.622 1.00 71.50 326 ARG A O 1
ATOM 2484 N N . PRO A 1 327 ? -61.541 14.809 77.678 1.00 77.25 327 PRO A N 1
ATOM 2485 C CA . PRO A 1 327 ? -62.588 15.667 78.245 1.00 77.25 327 PRO A CA 1
ATOM 2486 C C . PRO A 1 327 ? -62.604 15.698 79.777 1.00 77.25 327 PRO A C 1
ATOM 2488 O O . PRO A 1 327 ? -62.804 16.759 80.360 1.00 77.25 327 PRO A O 1
ATOM 2491 N N . LEU A 1 328 ? -62.379 14.556 80.444 1.00 75.69 328 LEU A N 1
ATOM 2492 C CA . LEU A 1 328 ? -62.314 14.496 81.907 1.00 75.69 328 LEU A CA 1
ATOM 2493 C C . LEU A 1 328 ? -61.113 15.269 82.448 1.00 75.69 328 LEU A C 1
ATOM 2495 O O . LEU A 1 328 ? -61.266 15.982 83.431 1.00 75.69 328 LEU A O 1
ATOM 2499 N N . ARG A 1 329 ? -59.936 15.164 81.817 1.00 76.12 329 ARG A N 1
ATOM 2500 C CA . ARG A 1 329 ? -58.729 15.894 82.232 1.00 76.12 329 ARG A CA 1
ATOM 2501 C C . ARG A 1 329 ? -58.885 17.404 82.013 1.00 76.12 329 ARG A C 1
ATOM 2503 O O . ARG A 1 329 ? -58.502 18.167 82.894 1.00 76.12 329 ARG A O 1
ATOM 2510 N N . ASP A 1 330 ? -59.525 17.821 80.921 1.00 77.88 330 ASP A N 1
ATOM 2511 C CA . ASP A 1 330 ? -59.867 19.229 80.668 1.00 77.88 330 ASP A CA 1
ATOM 2512 C C . ASP A 1 330 ? -60.916 19.761 81.662 1.00 77.88 330 ASP A C 1
ATOM 2514 O O . ASP A 1 330 ? -60.782 20.875 82.168 1.00 77.88 330 ASP A O 1
ATOM 2518 N N . ALA A 1 331 ? -61.939 18.966 81.997 1.00 77.69 331 ALA A N 1
ATOM 2519 C CA . ALA A 1 331 ? -62.935 19.323 83.010 1.00 77.69 331 ALA A CA 1
ATOM 2520 C C . ALA A 1 331 ? -62.320 19.413 84.418 1.00 77.69 331 ALA A C 1
ATOM 2522 O O . ALA A 1 331 ? -62.601 20.360 85.149 1.00 77.69 331 ALA A O 1
ATOM 2523 N N . TYR A 1 332 ? -61.436 18.477 84.782 1.00 76.56 332 TYR A N 1
ATOM 2524 C CA . TYR A 1 332 ? -60.719 18.502 86.061 1.00 76.56 332 TYR A CA 1
ATOM 2525 C C . TYR A 1 332 ? -59.721 19.664 86.142 1.00 76.56 332 TYR A C 1
ATOM 2527 O O . TYR A 1 332 ? -59.565 20.261 87.202 1.00 76.56 332 TYR A O 1
ATOM 2535 N N . GLY A 1 333 ? -59.065 20.010 85.029 1.00 76.06 333 GLY A N 1
ATOM 2536 C CA . GLY A 1 333 ? -58.192 21.181 84.929 1.00 76.06 333 GLY A CA 1
ATOM 2537 C C . GLY A 1 333 ? -58.953 22.495 85.117 1.00 76.06 333 GLY A C 1
ATOM 2538 O O . GLY A 1 333 ? -58.500 23.350 85.868 1.00 76.06 333 GLY A O 1
ATOM 2539 N N . LYS A 1 334 ? -60.148 22.619 84.520 1.00 75.94 334 LYS A N 1
ATOM 2540 C CA . LYS A 1 334 ? -61.053 23.770 84.707 1.00 75.94 334 LYS A CA 1
ATOM 2541 C C . LYS A 1 334 ? -61.700 23.855 86.092 1.00 75.94 334 LYS A C 1
ATOM 2543 O O . LYS A 1 334 ? -62.170 24.919 86.454 1.00 75.94 334 LYS A O 1
ATOM 2548 N N . ALA A 1 335 ? -61.782 22.752 86.835 1.00 72.69 335 ALA A N 1
ATOM 2549 C CA . ALA A 1 335 ? -62.317 22.739 88.200 1.00 72.69 335 ALA A CA 1
ATOM 2550 C C . ALA A 1 335 ? -61.252 23.046 89.271 1.00 72.69 335 ALA A C 1
ATOM 2552 O O . ALA A 1 335 ? -61.595 23.242 90.435 1.00 72.69 335 ALA A O 1
ATOM 2553 N N . ARG A 1 336 ? -59.963 23.028 88.902 1.00 59.09 336 ARG A N 1
ATOM 2554 C CA . ARG A 1 336 ? -58.824 23.213 89.817 1.00 59.09 336 ARG A CA 1
ATOM 2555 C C . ARG A 1 336 ? -58.098 24.555 89.631 1.00 59.09 336 ARG A C 1
ATOM 2557 O O . ARG A 1 336 ? -57.236 24.870 90.447 1.00 59.09 336 ARG A O 1
ATOM 2564 N N . GLY A 1 337 ? -58.431 25.311 88.587 1.00 50.72 337 GLY A N 1
ATOM 2565 C CA . GLY A 1 337 ? -58.075 26.724 88.409 1.00 50.72 337 GLY A CA 1
ATOM 2566 C C . GLY A 1 337 ? -59.326 27.580 88.474 1.00 50.72 337 GLY A C 1
ATOM 2567 O O . GLY A 1 337 ? -59.209 28.723 88.959 1.00 50.72 337 GLY A O 1
#

Sequence (337 aa):
MPAPSTGVGAVAIWTSADQPGLGDQLLGRVIQQELLARLPGWRMTLCSPDGWRRPAVADGGLVAEPLRDRSPDELAAAATLTVVCSDDPFTLELATRLDPAHPVVPFGVREVPAVLAARAAFVAEADPAFLLDHVVGLETLPVRVAQLRQLGELPDGDYDVSEFPAGVVFEDRLAILSGARSVTTDDEHVAAACAALGVSCVGPAPRGSVTELRDELDRLAALAEKTLAEQGGDLGTRMAVLAEENHALRLAHWLLRERMLVERQRLVEPLAETWRERDEAVDEAAGLRDRNRELARQNEELAARLAHVESELSAWQGTKLVRWTRPLRDAYGKARG

Organism: NCBI:txid1768010

pLDDT: mean 85.2, std 11.73, range [30.48, 97.56]

Radius of gyration: 38.53 Å; chains: 1; bounding box: 92×50×123 Å

Foldseek 3Di:
DDDPDPFAFEEEEEFQLLDDDQQRLLQLLLLQLLLCVLRPRHHYAYAYQCFPVRDALQNQPPGHHHPVVDQLARVLLLGLEYEYRYLPPVSLVSLLRHDLPREYEDACHPDRPPSNCVSHPHYHNAQSLLVVCSVPPLVCLVVLLVVCVVVVVDDPDEAEEEDDDRRHYNSNVLSVLLRHQEYEDQDLNSVSNNVNSVHHYHYDHGTDDPVSVSVVSNVVSVSSVVSCVVVPRDVVSVVVSVVVVVVVVVVVVVVVVVVVVVVCVVVVVVVVVVVVVVVVVVVVVVVVVVVVVVVVVVVVVVVVVVVVVVVVVVVVCPDPVNVVPVVVVVVVVVVVD